Protein AF-A0A1B0GK07-F1 (afdb_monomer_lite)

Sequence (334 aa):
MAKAPAVGIDLGTTYSCVGVFQHGKVEIIANDQGNRTTPSYVAFTETERLIGDAAKNQVAMNPTNTIFDAKRLIGRKFDDPAIQADMKHWPFEVVSIEGKPKIQVYYKDEKKTFFPEEISSMAPAVGIDLGTTYSCVGVFQHGKVEIIANDQGNRTTPSYVAFTETERLIGDAAKNQVAMNPTNTIFDAKRLIGRKFDDPAIQADMKHWPFEVVSIEGKPKIQEQIHELFSRCGDIRRIVMGLDKFKKTPCGFCFVEYYTRADAEMSMRYINGTRLDDRLIRVDWDAGFVEGRQYGRGKSGGQVRDEYRTDYDSGRGGYGKILQQKAVPNTDNL

Structure (mmCIF, N/CA/C/O backbone):
data_AF-A0A1B0GK07-F1
#
_entry.id   AF-A0A1B0GK07-F1
#
loop_
_atom_site.group_PDB
_atom_site.id
_atom_site.type_symbol
_atom_site.label_atom_id
_atom_site.label_alt_id
_atom_site.label_comp_id
_atom_site.label_asym_id
_atom_site.label_entity_id
_atom_site.label_seq_id
_atom_site.pdbx_PDB_ins_code
_atom_site.Cartn_x
_atom_site.Cartn_y
_atom_site.Cartn_z
_atom_site.occupancy
_atom_site.B_iso_or_equiv
_atom_site.auth_seq_id
_atom_site.auth_comp_id
_atom_site.auth_asym_id
_atom_site.auth_atom_id
_atom_site.pdbx_PDB_model_num
ATOM 1 N N . MET A 1 1 ? -0.942 -18.386 -14.015 1.00 34.62 1 MET A N 1
ATOM 2 C CA . MET A 1 1 ? -0.933 -18.899 -12.624 1.00 34.62 1 MET A CA 1
ATOM 3 C C . MET A 1 1 ? -1.568 -17.849 -11.702 1.00 34.62 1 MET A C 1
ATOM 5 O O . MET A 1 1 ? -1.796 -16.730 -12.147 1.00 34.62 1 MET A O 1
ATOM 9 N N . ALA A 1 2 ? -1.962 -18.175 -10.466 1.00 34.78 2 ALA A N 1
ATOM 10 C CA . ALA A 1 2 ? -2.644 -17.210 -9.592 1.00 34.78 2 ALA A CA 1
ATOM 11 C C . ALA A 1 2 ? -1.646 -16.180 -9.015 1.00 34.78 2 ALA A C 1
ATOM 13 O O . ALA A 1 2 ? -0.631 -16.540 -8.429 1.00 34.78 2 ALA A O 1
ATOM 14 N N . LYS A 1 3 ? -1.916 -14.882 -9.231 1.00 44.09 3 LYS A N 1
ATOM 15 C CA . LYS A 1 3 ? -1.150 -13.751 -8.669 1.00 44.09 3 LYS A CA 1
ATOM 16 C C . LYS A 1 3 ? -1.207 -13.790 -7.141 1.00 44.09 3 LYS A C 1
ATOM 18 O O . LYS A 1 3 ? -2.291 -13.997 -6.600 1.00 44.09 3 LYS A O 1
ATOM 23 N N . ALA A 1 4 ? -0.099 -13.485 -6.455 1.00 44.50 4 ALA A N 1
ATOM 24 C CA . ALA A 1 4 ? -0.176 -13.286 -5.012 1.00 44.50 4 ALA A CA 1
ATOM 25 C C . ALA A 1 4 ? -1.111 -12.111 -4.675 1.00 44.50 4 ALA A C 1
ATOM 27 O O . ALA A 1 4 ? -1.103 -11.085 -5.372 1.00 44.50 4 ALA A O 1
ATOM 28 N N . PRO A 1 5 ? -1.891 -12.264 -3.601 1.00 52.31 5 PRO A N 1
ATOM 29 C CA . PRO A 1 5 ? -2.947 -11.342 -3.239 1.00 52.31 5 PRO A CA 1
ATOM 30 C C . PRO A 1 5 ? -2.410 -9.959 -2.843 1.00 52.31 5 PRO A C 1
ATOM 32 O O . PRO A 1 5 ? -1.703 -9.821 -1.847 1.00 52.31 5 PRO A O 1
ATOM 35 N N . ALA A 1 6 ? -2.768 -8.910 -3.592 1.00 49.66 6 ALA A N 1
ATOM 36 C CA . ALA A 1 6 ? -2.611 -7.533 -3.113 1.00 49.66 6 ALA A CA 1
ATOM 37 C C . ALA A 1 6 ? -3.821 -7.176 -2.243 1.00 49.66 6 ALA A C 1
ATOM 39 O O . ALA A 1 6 ? -4.951 -7.271 -2.718 1.00 49.66 6 ALA A O 1
ATOM 40 N N . VAL A 1 7 ? -3.599 -6.783 -0.988 1.00 57.25 7 VAL A N 1
ATOM 41 C CA . VAL A 1 7 ? -4.683 -6.475 -0.046 1.00 57.25 7 VAL A CA 1
ATOM 42 C C . VAL A 1 7 ? -4.939 -4.969 -0.009 1.00 57.25 7 VAL A C 1
ATOM 44 O O . VAL A 1 7 ? -4.023 -4.185 0.227 1.00 57.25 7 VAL A O 1
ATOM 47 N N . GLY A 1 8 ? -6.185 -4.567 -0.243 1.00 51.03 8 GLY A N 1
ATOM 48 C CA . GLY A 1 8 ? -6.682 -3.211 -0.031 1.00 51.03 8 GLY A CA 1
ATOM 49 C C . GLY A 1 8 ? -7.576 -3.179 1.203 1.00 51.03 8 GLY A C 1
ATOM 50 O O . GLY A 1 8 ? -8.417 -4.057 1.375 1.00 51.03 8 GLY A O 1
ATOM 51 N N . ILE A 1 9 ? -7.399 -2.178 2.061 1.00 57.78 9 ILE A N 1
ATOM 52 C CA . ILE A 1 9 ? -8.198 -2.021 3.277 1.00 57.78 9 ILE A CA 1
ATOM 53 C C . ILE A 1 9 ? -8.913 -0.683 3.189 1.00 57.78 9 ILE A C 1
ATOM 55 O O . ILE A 1 9 ? -8.264 0.359 3.090 1.00 57.78 9 ILE A O 1
ATOM 59 N N . ASP A 1 10 ? -10.239 -0.720 3.253 1.00 55.09 10 ASP A N 1
ATOM 60 C CA . ASP A 1 10 ? -11.036 0.466 3.530 1.00 55.09 10 ASP A CA 1
ATOM 61 C C . ASP A 1 10 ? -11.366 0.487 5.016 1.00 55.09 10 ASP A C 1
ATOM 63 O O . ASP A 1 10 ? -12.053 -0.393 5.544 1.00 55.09 10 ASP A O 1
ATOM 67 N N . LEU A 1 11 ? -10.863 1.512 5.690 1.00 56.12 11 LEU A N 1
ATOM 68 C CA . LEU A 1 11 ? -11.209 1.818 7.061 1.00 56.12 11 LEU A CA 1
ATOM 69 C C . LEU A 1 11 ? -12.297 2.901 7.056 1.00 56.12 11 LEU A C 1
ATOM 71 O O . LEU A 1 11 ? -12.064 4.004 7.551 1.00 56.12 11 LEU A O 1
ATOM 75 N N . GLY A 1 12 ? -13.512 2.554 6.636 1.00 49.91 12 GLY A N 1
ATOM 76 C CA . GLY A 1 12 ? -14.671 3.450 6.681 1.00 49.91 12 GLY A CA 1
ATOM 77 C C . GLY A 1 12 ? -15.202 3.720 8.097 1.00 49.91 12 GLY A C 1
ATOM 78 O O . GLY A 1 12 ? -14.867 3.029 9.060 1.00 49.91 12 GLY A O 1
ATOM 79 N N . THR A 1 13 ? -16.014 4.769 8.248 1.00 58.31 13 THR A N 1
ATOM 80 C CA . THR A 1 13 ? -16.573 5.197 9.549 1.00 58.31 13 THR A CA 1
ATOM 81 C C . THR A 1 13 ? -17.571 4.189 10.118 1.00 58.31 13 THR A C 1
ATOM 83 O O . THR A 1 13 ? -17.559 3.926 11.316 1.00 58.31 13 THR A O 1
ATOM 86 N N . THR A 1 14 ? -18.406 3.609 9.254 1.00 56.47 14 THR A N 1
ATOM 87 C CA . THR A 1 14 ? -19.505 2.713 9.649 1.00 56.47 14 THR A CA 1
ATOM 88 C C . THR A 1 14 ? -19.218 1.255 9.311 1.00 56.47 14 THR A C 1
ATOM 90 O O . THR A 1 14 ? -19.643 0.357 10.035 1.00 56.47 14 THR A O 1
ATOM 93 N N . TYR A 1 15 ? -18.491 1.014 8.223 1.00 62.41 15 TYR A N 1
ATOM 94 C CA . TYR A 1 15 ? -18.070 -0.310 7.793 1.00 62.41 15 TYR A CA 1
ATOM 95 C C . TYR A 1 15 ? -16.621 -0.247 7.339 1.00 62.41 15 TYR A C 1
ATOM 97 O O . TYR A 1 15 ? -16.204 0.726 6.711 1.00 62.41 15 TYR A O 1
ATOM 105 N N . SER A 1 16 ? -15.889 -1.315 7.614 1.00 58.56 16 SER A N 1
ATOM 106 C CA . SER A 1 16 ? -14.587 -1.579 7.022 1.00 58.56 16 SER A CA 1
ATOM 107 C C . SER A 1 16 ? -14.724 -2.703 5.998 1.00 58.56 16 SER A C 1
ATOM 109 O O . SER A 1 16 ? -15.562 -3.599 6.153 1.00 58.56 16 SER A O 1
ATOM 111 N N . CYS A 1 17 ? -13.886 -2.699 4.968 1.00 58.44 17 CYS A N 1
ATOM 112 C CA . CYS A 1 17 ? -13.778 -3.830 4.051 1.00 58.44 17 CYS A CA 1
ATOM 113 C C . CYS A 1 17 ? -12.318 -4.179 3.784 1.00 58.44 17 CYS A C 1
ATOM 115 O O . CYS A 1 17 ? -11.422 -3.338 3.882 1.00 58.44 17 CYS A O 1
ATOM 117 N N . VAL A 1 18 ? -12.094 -5.447 3.454 1.00 62.78 18 VAL A N 1
ATOM 118 C CA . VAL A 1 18 ? -10.793 -5.944 3.022 1.00 62.78 18 VAL A CA 1
ATOM 119 C C . VAL A 1 18 ? -10.986 -6.566 1.650 1.00 62.78 18 VAL A C 1
ATOM 121 O O . VAL A 1 18 ? -11.726 -7.535 1.484 1.00 62.78 18 VAL A O 1
ATOM 124 N N . GLY A 1 19 ? -10.356 -5.964 0.652 1.00 56.59 19 GLY A N 1
ATOM 125 C CA . GLY A 1 19 ? -10.292 -6.479 -0.704 1.00 56.59 19 GLY A CA 1
ATOM 126 C C . GLY A 1 19 ? -8.970 -7.183 -0.937 1.00 56.59 19 GLY A C 1
ATOM 127 O O . GLY A 1 19 ? -7.934 -6.765 -0.428 1.00 56.59 19 GLY A O 1
ATOM 128 N N . VAL A 1 20 ? -8.997 -8.229 -1.743 1.00 62.78 20 VAL A N 1
ATOM 129 C CA . VAL A 1 20 ? -7.821 -8.937 -2.209 1.00 62.78 20 VAL A CA 1
ATOM 130 C C . VAL A 1 20 ? -7.835 -9.013 -3.730 1.00 62.78 20 VAL A C 1
ATOM 132 O O . VAL A 1 20 ? -8.830 -9.393 -4.338 1.00 62.78 20 VAL A O 1
ATOM 135 N N . PHE A 1 21 ? -6.748 -8.612 -4.381 1.00 52.50 21 PHE A N 1
ATOM 136 C CA . PHE A 1 21 ? -6.616 -8.741 -5.827 1.00 52.50 21 PHE A CA 1
ATOM 137 C C . PHE A 1 21 ? -6.064 -10.124 -6.169 1.00 52.50 21 PHE A C 1
ATOM 139 O O . PHE A 1 21 ? -4.872 -10.375 -5.994 1.00 52.50 21 PHE A O 1
ATOM 146 N N . GLN A 1 22 ? -6.926 -11.001 -6.677 1.00 54.50 22 GLN A N 1
ATOM 147 C CA . GLN A 1 22 ? -6.584 -12.360 -7.095 1.00 54.50 22 GLN A CA 1
ATOM 148 C C . GLN A 1 22 ? -7.389 -12.752 -8.342 1.00 54.50 22 GLN A C 1
ATOM 150 O O . GLN A 1 22 ? -8.448 -12.196 -8.617 1.00 54.50 22 GLN A O 1
ATOM 155 N N . HIS A 1 23 ? -6.861 -13.662 -9.166 1.00 60.03 23 HIS A N 1
ATOM 156 C CA . HIS A 1 23 ? -7.522 -14.113 -10.407 1.00 60.03 23 HIS A CA 1
ATOM 157 C C . HIS A 1 23 ? -7.914 -12.990 -11.393 1.00 60.03 23 HIS A C 1
ATOM 159 O O . HIS A 1 23 ? -8.918 -13.083 -12.094 1.00 60.03 23 HIS A O 1
ATOM 165 N N . GLY A 1 24 ? -7.133 -11.906 -11.447 1.00 53.44 24 GLY A N 1
ATOM 166 C CA . GLY A 1 24 ? -7.383 -10.791 -12.370 1.00 53.44 24 GLY A CA 1
ATOM 167 C C . GLY A 1 24 ? -8.548 -9.877 -11.979 1.00 53.44 24 GLY A C 1
ATOM 168 O O . GLY A 1 24 ? -8.893 -8.988 -12.753 1.00 53.44 24 GLY A O 1
ATOM 169 N N . LYS A 1 25 ? -9.124 -10.050 -10.785 1.00 53.34 25 LYS A N 1
ATOM 170 C CA . LYS A 1 25 ? -10.193 -9.205 -10.243 1.00 53.34 25 LYS A CA 1
ATOM 171 C C . LYS A 1 25 ? -9.932 -8.866 -8.775 1.00 53.34 25 LYS A C 1
ATOM 173 O O . LYS A 1 25 ? -9.135 -9.508 -8.098 1.00 53.34 25 LYS A O 1
ATOM 178 N N . VAL A 1 26 ? -10.613 -7.839 -8.280 1.00 55.56 26 VAL A N 1
ATOM 179 C CA . VAL A 1 26 ? -10.702 -7.592 -6.837 1.00 55.56 26 VAL A CA 1
ATOM 180 C C . VAL A 1 26 ? -11.794 -8.501 -6.278 1.00 55.56 26 VAL A C 1
ATOM 182 O O . VAL A 1 26 ? -12.934 -8.462 -6.742 1.00 55.56 26 VAL A O 1
ATOM 185 N N . GLU A 1 27 ? -11.454 -9.315 -5.286 1.00 60.66 27 GLU A N 1
ATOM 186 C CA . GLU A 1 27 ? -12.396 -10.091 -4.485 1.00 60.66 27 GLU A CA 1
ATOM 187 C C . GLU A 1 27 ? -12.490 -9.465 -3.093 1.00 60.66 27 GLU A C 1
ATOM 189 O O . GLU A 1 27 ? -11.477 -9.211 -2.452 1.00 60.66 27 GLU A O 1
ATOM 194 N N . ILE A 1 28 ? -13.700 -9.181 -2.617 1.00 63.75 28 ILE A N 1
ATOM 195 C CA . ILE A 1 28 ? -13.889 -8.686 -1.251 1.00 63.75 28 ILE A CA 1
ATOM 196 C C . ILE A 1 28 ? -13.996 -9.885 -0.315 1.00 63.75 28 ILE A C 1
ATOM 198 O O . ILE A 1 28 ? -14.850 -10.751 -0.525 1.00 63.75 28 ILE A O 1
ATOM 202 N N . ILE A 1 29 ? -13.125 -9.929 0.694 1.00 64.19 29 ILE A N 1
ATOM 203 C CA . ILE A 1 29 ? -13.078 -11.010 1.675 1.00 64.19 29 ILE A CA 1
ATOM 204 C C . ILE A 1 29 ? -14.319 -10.901 2.558 1.00 64.19 29 ILE A C 1
ATOM 206 O O . ILE A 1 29 ? -14.578 -9.861 3.164 1.00 64.19 29 ILE A O 1
ATOM 210 N N . ALA A 1 30 ? -15.099 -11.978 2.603 1.00 59.97 30 ALA A N 1
ATOM 211 C CA . ALA A 1 30 ? -16.220 -12.084 3.519 1.00 59.97 30 ALA A CA 1
ATOM 212 C C . ALA A 1 30 ? -15.719 -12.349 4.946 1.00 59.97 30 ALA A C 1
ATOM 214 O O . ALA A 1 30 ? -14.745 -13.077 5.137 1.00 59.97 30 ALA A O 1
ATOM 215 N N . ASN A 1 31 ? -16.382 -11.769 5.942 1.00 62.16 31 ASN A N 1
ATOM 216 C CA . ASN A 1 31 ? -16.151 -12.105 7.341 1.00 62.16 31 ASN A CA 1
ATOM 217 C C . ASN A 1 31 ? -16.749 -13.482 7.696 1.00 62.16 31 ASN A C 1
ATOM 219 O O . ASN A 1 31 ? -17.308 -14.175 6.845 1.00 62.16 31 ASN A O 1
ATOM 223 N N . ASP A 1 32 ? -16.632 -13.879 8.960 1.00 60.44 32 ASP A N 1
ATOM 224 C CA . ASP A 1 32 ? -17.117 -15.161 9.489 1.00 60.44 32 ASP A CA 1
ATOM 225 C C . ASP A 1 32 ? -18.638 -15.373 9.355 1.00 60.44 32 ASP A C 1
ATOM 227 O O . ASP A 1 32 ? -19.102 -16.512 9.359 1.00 60.44 32 ASP A O 1
ATOM 231 N N . GLN A 1 33 ? -19.409 -14.300 9.168 1.00 60.56 33 GLN A N 1
ATOM 232 C CA . GLN A 1 33 ? -20.851 -14.328 8.896 1.00 60.56 33 GLN A CA 1
ATOM 233 C C . GLN A 1 33 ? -21.179 -14.367 7.391 1.00 60.56 33 GLN A C 1
ATOM 235 O O . GLN A 1 33 ? -22.348 -14.409 7.011 1.00 60.56 33 GLN A O 1
ATOM 240 N 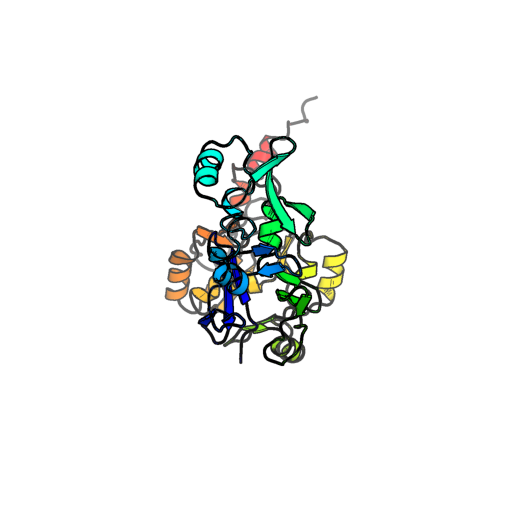N . GLY A 1 34 ? -20.170 -14.335 6.514 1.00 69.81 34 GLY A N 1
ATOM 241 C CA . GLY A 1 34 ? -20.347 -14.281 5.060 1.00 69.81 34 GLY A CA 1
ATOM 242 C C . GLY A 1 34 ? -20.541 -12.866 4.493 1.00 69.81 34 GLY A C 1
ATOM 243 O O . GLY A 1 34 ? -20.753 -12.717 3.286 1.00 69.81 34 GLY A O 1
ATOM 244 N N . ASN A 1 35 ? -20.429 -11.816 5.315 1.00 67.56 35 ASN A N 1
ATOM 245 C CA . ASN A 1 35 ? -20.615 -10.427 4.888 1.00 67.56 35 ASN A CA 1
ATOM 246 C C . ASN A 1 35 ? -19.323 -9.838 4.312 1.00 67.56 35 ASN A C 1
ATOM 248 O O . ASN A 1 35 ? -18.254 -9.949 4.901 1.00 67.56 35 ASN A O 1
ATOM 252 N N . ARG A 1 36 ? -19.416 -9.133 3.179 1.00 68.31 36 ARG A N 1
ATOM 253 C CA . ARG A 1 36 ? -18.267 -8.488 2.498 1.00 68.31 36 ARG A CA 1
ATOM 254 C C . ARG A 1 36 ? -17.839 -7.149 3.111 1.00 68.31 36 ARG A C 1
ATOM 256 O O . ARG A 1 36 ? -16.864 -6.541 2.683 1.00 68.31 36 ARG A O 1
ATOM 263 N N . THR A 1 37 ? -18.577 -6.670 4.097 1.00 62.12 37 THR A N 1
ATOM 264 C CA . THR A 1 37 ? -18.275 -5.453 4.846 1.00 62.12 37 THR A CA 1
ATOM 265 C C . THR A 1 37 ? -18.508 -5.749 6.311 1.00 62.12 37 THR A C 1
ATOM 267 O O . THR A 1 37 ? -19.585 -6.229 6.663 1.00 62.12 37 THR A O 1
ATOM 270 N N . THR A 1 38 ? -17.540 -5.427 7.160 1.00 69.25 38 THR A N 1
ATOM 271 C CA . THR A 1 38 ? -17.661 -5.628 8.604 1.00 69.25 38 THR A CA 1
ATOM 272 C C . THR A 1 38 ? -18.003 -4.296 9.261 1.00 69.25 38 THR A C 1
ATOM 274 O O . THR A 1 38 ? -17.273 -3.326 9.046 1.00 69.25 38 THR A O 1
ATOM 277 N N . PRO A 1 39 ? -19.081 -4.205 10.059 1.00 75.25 39 PRO A N 1
ATOM 278 C CA . PRO A 1 39 ? -19.401 -2.987 10.792 1.00 75.25 39 PRO A CA 1
ATOM 279 C C . PRO A 1 39 ? -18.227 -2.522 11.658 1.00 75.25 39 PRO A C 1
ATOM 281 O O . PRO A 1 39 ? -17.585 -3.319 12.338 1.00 75.25 39 PRO A O 1
ATOM 284 N N . SER A 1 40 ? -17.963 -1.221 11.690 1.00 79.94 40 SER A N 1
ATOM 285 C CA . SER A 1 40 ? -16.961 -0.615 12.574 1.00 79.94 40 SER A CA 1
ATOM 286 C C . SER A 1 40 ? -17.537 -0.418 13.983 1.00 79.94 40 SER A C 1
ATOM 288 O O . SER A 1 40 ? -17.633 0.703 14.477 1.00 79.94 40 SER A O 1
ATOM 290 N N . TYR A 1 41 ? -17.980 -1.523 14.589 1.00 89.50 41 TYR A N 1
ATOM 291 C CA . TYR A 1 41 ? -18.628 -1.574 15.900 1.00 89.50 41 TYR A CA 1
ATOM 292 C C . TYR A 1 41 ? -17.763 -2.365 16.881 1.00 89.50 41 TYR A C 1
ATOM 294 O O . TYR A 1 41 ? -17.232 -3.423 16.531 1.00 89.50 41 TYR A O 1
ATOM 302 N N . VAL A 1 42 ? -17.661 -1.874 18.114 1.00 90.75 42 VAL A N 1
ATOM 303 C CA . VAL A 1 42 ? -16.998 -2.554 19.234 1.00 90.75 42 VAL A CA 1
ATOM 304 C C . VAL A 1 42 ? -17.923 -2.477 20.439 1.00 90.75 42 VAL A C 1
ATOM 306 O O . VAL A 1 42 ? -18.253 -1.381 20.879 1.00 90.75 42 VAL A O 1
ATOM 309 N N . ALA A 1 43 ? -18.344 -3.618 20.978 1.00 94.06 43 ALA A N 1
ATOM 310 C CA . ALA A 1 43 ? -19.166 -3.670 22.180 1.00 94.06 43 ALA A CA 1
ATOM 311 C C . ALA A 1 43 ? -18.397 -4.278 23.348 1.00 94.06 43 ALA A C 1
ATOM 313 O O . ALA A 1 43 ? -17.660 -5.253 23.186 1.00 94.06 43 ALA A O 1
ATOM 314 N N . PHE A 1 44 ? -18.594 -3.710 24.531 1.00 94.50 44 PHE A N 1
ATOM 315 C CA . PHE A 1 44 ? -18.041 -4.214 25.779 1.00 94.50 44 PHE A CA 1
ATOM 316 C C . PHE A 1 44 ? -19.161 -4.831 26.613 1.00 94.50 44 PHE A C 1
ATOM 318 O O . PHE A 1 44 ? -20.225 -4.235 26.778 1.00 94.50 44 PHE A O 1
ATOM 325 N N . THR A 1 45 ? -18.921 -6.039 27.112 1.00 91.62 45 THR A N 1
ATOM 326 C CA . THR A 1 45 ? -19.853 -6.779 27.971 1.00 91.62 45 THR A CA 1
ATOM 327 C C . THR A 1 45 ? -19.186 -7.101 29.312 1.00 91.62 45 THR A C 1
ATOM 329 O O . THR A 1 45 ? -18.019 -6.770 29.543 1.00 91.62 45 THR A O 1
ATOM 332 N N . GLU A 1 46 ? -19.905 -7.755 30.216 1.00 90.75 46 GLU A N 1
ATOM 333 C CA . GLU A 1 46 ? -19.350 -8.215 31.495 1.00 90.75 46 GLU A CA 1
ATOM 334 C C . GLU A 1 46 ? -18.254 -9.278 31.313 1.00 90.75 46 GLU A C 1
ATOM 336 O O . GLU A 1 46 ? -17.335 -9.376 32.124 1.00 90.75 46 GLU A O 1
ATOM 341 N N . THR A 1 47 ? -18.303 -10.058 30.231 1.00 83.88 47 THR A N 1
ATOM 342 C CA . THR A 1 47 ? -17.409 -11.205 30.019 1.00 83.88 47 THR A CA 1
ATOM 343 C C . THR A 1 47 ? -16.370 -10.943 28.935 1.00 83.88 47 THR A C 1
ATOM 345 O O . THR A 1 47 ? -15.190 -11.276 29.102 1.00 83.88 47 THR A O 1
ATOM 348 N N . GLU A 1 48 ? -16.783 -10.319 27.835 1.00 86.44 48 GLU A N 1
ATOM 349 C CA . GLU A 1 48 ? -15.998 -10.242 26.608 1.00 86.44 48 GLU A CA 1
ATOM 350 C C . GLU A 1 48 ? -16.184 -8.936 25.825 1.00 86.44 48 GLU A C 1
ATOM 352 O O . GLU A 1 48 ? -17.007 -8.072 26.146 1.00 86.44 48 GLU A O 1
ATOM 357 N N . ARG A 1 49 ? -15.378 -8.794 24.773 1.00 88.62 49 ARG A N 1
ATOM 358 C CA . ARG A 1 49 ? -15.452 -7.692 23.818 1.00 88.62 49 ARG A CA 1
ATOM 359 C C . ARG A 1 49 ? -15.897 -8.242 22.472 1.00 88.62 49 ARG A C 1
ATOM 361 O O . ARG A 1 49 ? -15.202 -9.073 21.894 1.00 88.62 49 ARG A O 1
ATOM 368 N N . LEU A 1 50 ? -17.012 -7.737 21.968 1.00 86.62 50 LEU A N 1
ATOM 369 C CA . LEU A 1 50 ? -17.557 -8.104 20.667 1.00 86.62 50 LEU A CA 1
ATOM 370 C C . LEU A 1 50 ? -17.119 -7.076 19.625 1.00 86.62 50 LEU A C 1
ATOM 372 O O . LEU A 1 50 ? -17.008 -5.886 19.924 1.00 86.62 50 LEU A O 1
ATOM 376 N N . ILE A 1 51 ? -16.880 -7.521 18.395 1.00 84.38 51 ILE A N 1
ATOM 377 C CA . ILE A 1 51 ? -16.421 -6.672 17.290 1.00 84.38 51 ILE A CA 1
ATOM 378 C C . ILE A 1 51 ? -17.243 -7.010 16.042 1.00 84.38 51 ILE A C 1
ATOM 380 O O . ILE A 1 51 ? -17.629 -8.161 15.842 1.00 84.38 51 ILE A O 1
ATOM 384 N N . GLY A 1 52 ? -17.508 -6.020 15.191 1.00 82.94 52 GLY A N 1
ATOM 385 C CA . GLY A 1 52 ? -18.151 -6.255 13.900 1.00 82.94 52 GLY A CA 1
ATOM 386 C C . GLY A 1 52 ? -19.642 -6.552 14.018 1.00 82.94 52 GLY A C 1
ATOM 387 O O . GLY A 1 52 ? -20.365 -5.876 14.754 1.00 82.94 52 GLY A O 1
ATOM 388 N N . ASP A 1 53 ? -20.110 -7.561 13.284 1.00 80.88 53 ASP A N 1
ATOM 389 C CA . ASP A 1 53 ? -21.527 -7.942 13.259 1.00 80.88 53 ASP A CA 1
ATOM 390 C C . ASP A 1 53 ? -22.038 -8.356 14.643 1.00 80.88 53 ASP A C 1
ATOM 392 O O . ASP A 1 53 ? -23.124 -7.941 15.039 1.00 80.88 53 ASP A O 1
ATOM 396 N N . ALA A 1 54 ? -21.229 -9.073 15.432 1.00 80.06 54 ALA A N 1
ATOM 397 C CA . ALA A 1 54 ? -21.595 -9.457 16.795 1.00 80.06 54 ALA A CA 1
ATOM 398 C C . ALA A 1 54 ? -21.882 -8.233 17.682 1.00 80.06 54 ALA A C 1
ATOM 400 O O . ALA A 1 54 ? -22.888 -8.206 18.385 1.00 80.06 54 ALA A O 1
ATOM 401 N N . ALA A 1 55 ? -21.047 -7.190 17.599 1.00 87.75 55 ALA A N 1
ATOM 402 C CA . ALA A 1 55 ? -21.261 -5.939 18.326 1.00 87.75 55 ALA A CA 1
ATOM 403 C C . ALA A 1 55 ? -22.496 -5.183 17.816 1.00 87.75 55 ALA A C 1
ATOM 405 O O . ALA A 1 55 ? -23.303 -4.702 18.612 1.00 87.75 55 ALA A O 1
ATOM 406 N N . LYS A 1 56 ? -22.679 -5.100 16.494 1.00 88.62 56 LYS A N 1
ATOM 407 C CA . LYS A 1 56 ? -23.825 -4.408 15.889 1.00 88.62 56 LYS A CA 1
ATOM 408 C C . LYS A 1 56 ? -25.157 -5.078 16.240 1.00 88.62 56 LYS A C 1
ATOM 410 O O . LYS A 1 56 ? -26.114 -4.382 16.565 1.00 88.62 56 LYS A O 1
ATOM 415 N N . ASN A 1 57 ? -25.218 -6.406 16.216 1.00 91.25 57 ASN A N 1
ATOM 416 C CA . ASN A 1 57 ? -26.452 -7.163 16.439 1.00 91.25 57 ASN A CA 1
ATOM 417 C C . ASN A 1 57 ? -27.023 -6.978 17.852 1.00 91.25 57 ASN A C 1
ATOM 419 O O . ASN A 1 57 ? -28.237 -7.023 18.029 1.00 91.25 57 ASN A O 1
ATOM 423 N N . GLN A 1 58 ? -26.170 -6.721 18.846 1.00 91.94 58 GLN A N 1
ATOM 424 C CA . GLN A 1 58 ? -26.594 -6.530 20.236 1.00 91.94 58 GLN A CA 1
ATOM 425 C C . GLN A 1 58 ? -26.746 -5.059 20.660 1.00 91.94 58 GLN A C 1
ATOM 427 O O . GLN A 1 58 ? -27.073 -4.794 21.816 1.00 91.94 58 GLN A O 1
ATOM 432 N N . VAL A 1 59 ? -26.573 -4.090 19.747 1.00 93.81 59 VAL A N 1
ATOM 433 C CA . VAL A 1 59 ? -26.621 -2.648 20.078 1.00 93.81 59 VAL A CA 1
ATOM 434 C C . VAL A 1 59 ? -27.925 -2.237 20.768 1.00 93.81 59 VAL A C 1
ATOM 436 O O . VAL A 1 59 ? -27.908 -1.393 21.655 1.00 93.81 59 VAL A O 1
ATOM 439 N N . ALA A 1 60 ? -29.051 -2.861 20.409 1.00 92.50 60 ALA A N 1
ATOM 440 C CA . ALA A 1 60 ? -30.350 -2.572 21.014 1.00 92.50 60 ALA A CA 1
ATOM 441 C C . ALA A 1 60 ? -30.443 -3.019 22.485 1.00 92.50 60 ALA A C 1
ATOM 443 O O . ALA A 1 60 ? -31.226 -2.452 23.241 1.00 92.50 60 ALA A O 1
ATOM 444 N N . MET A 1 61 ? -29.655 -4.021 22.888 1.00 94.94 61 MET A N 1
ATOM 445 C CA . MET A 1 61 ? -29.643 -4.564 24.251 1.00 94.94 61 MET A CA 1
ATOM 446 C C . MET A 1 61 ? -28.578 -3.904 25.135 1.00 94.94 61 MET A C 1
ATOM 448 O O . MET A 1 61 ? -28.754 -3.835 26.346 1.00 94.94 61 MET A O 1
ATOM 452 N N . ASN A 1 62 ? -27.491 -3.400 24.545 1.00 95.94 62 ASN A N 1
ATOM 453 C CA . ASN A 1 62 ? -26.365 -2.804 25.270 1.00 95.94 62 ASN A CA 1
ATOM 454 C C . ASN A 1 62 ? -25.870 -1.502 24.602 1.00 95.94 62 ASN A C 1
ATOM 456 O O . ASN A 1 62 ? -24.708 -1.398 24.194 1.00 95.94 62 ASN A O 1
ATOM 460 N N . PRO A 1 63 ? -26.736 -0.492 24.429 1.00 95.94 63 PRO A N 1
ATOM 461 C CA . PRO A 1 63 ? -26.423 0.668 23.597 1.00 95.94 63 PRO A CA 1
ATOM 462 C C . PRO A 1 63 ? -25.299 1.537 24.177 1.00 95.94 63 PRO A C 1
ATOM 464 O O . PRO A 1 63 ? -24.476 2.053 23.428 1.00 95.94 63 PRO A O 1
ATOM 467 N N . THR A 1 64 ? -25.211 1.661 25.503 1.00 96.50 64 THR A N 1
ATOM 468 C CA . THR A 1 64 ? -24.242 2.537 26.187 1.00 96.50 64 THR A CA 1
ATOM 469 C C . THR A 1 64 ? -22.806 2.012 26.153 1.00 96.50 64 THR A C 1
ATOM 471 O O . THR A 1 64 ? -21.873 2.803 26.270 1.00 96.50 64 THR A O 1
ATOM 474 N N . ASN A 1 65 ? -22.610 0.704 25.955 1.00 96.56 65 ASN A N 1
ATOM 475 C CA . ASN A 1 65 ? -21.286 0.080 25.843 1.00 96.56 65 ASN A CA 1
ATOM 476 C C . ASN A 1 65 ? -20.986 -0.431 24.427 1.00 96.56 65 ASN A C 1
ATOM 478 O O . ASN A 1 65 ? -20.019 -1.169 24.232 1.00 96.56 65 ASN A O 1
ATOM 482 N N . THR A 1 66 ? -21.803 -0.050 23.442 1.00 95.81 66 THR A N 1
ATOM 483 C CA . THR A 1 66 ? -21.611 -0.410 22.034 1.00 95.81 66 THR A CA 1
ATOM 484 C C . THR A 1 66 ? -21.189 0.804 21.240 1.00 95.81 66 THR A C 1
ATOM 486 O O . THR A 1 66 ? -21.978 1.703 20.962 1.00 95.81 66 THR A O 1
ATOM 489 N N . ILE A 1 67 ? -19.921 0.813 20.863 1.00 95.69 67 ILE A N 1
ATOM 490 C CA . ILE A 1 67 ? -19.260 1.954 20.262 1.00 95.69 67 ILE A CA 1
ATOM 491 C C . ILE A 1 67 ? -19.255 1.807 18.749 1.00 95.69 67 ILE A C 1
ATOM 493 O O . ILE A 1 67 ? -18.871 0.769 18.210 1.00 95.69 67 ILE A O 1
ATOM 497 N N . PHE A 1 68 ? -19.644 2.878 18.075 1.00 92.12 68 PHE A N 1
ATOM 498 C CA . PHE A 1 68 ? -19.584 3.047 16.629 1.00 92.12 68 PHE A CA 1
ATOM 499 C C . PHE A 1 68 ? -19.147 4.478 16.322 1.00 92.12 68 PHE A C 1
ATOM 501 O O . PHE A 1 68 ? -19.064 5.311 17.222 1.00 92.12 68 PHE A O 1
ATOM 508 N N . ASP A 1 69 ? -18.813 4.766 15.064 1.00 89.44 69 ASP A N 1
ATOM 509 C CA . ASP A 1 69 ? -18.412 6.107 14.622 1.00 89.44 69 ASP A CA 1
ATOM 510 C C . ASP A 1 69 ? -17.187 6.702 15.356 1.00 89.44 69 ASP A C 1
ATOM 512 O O . ASP A 1 69 ? -16.901 7.891 15.226 1.00 89.44 69 ASP A O 1
ATOM 516 N N . ALA A 1 70 ? -16.381 5.877 16.042 1.00 88.19 70 ALA A N 1
ATOM 517 C CA . ALA A 1 70 ? -15.191 6.321 16.780 1.00 88.19 70 ALA A CA 1
ATOM 518 C C . ALA A 1 70 ? -14.218 7.147 15.915 1.00 88.19 70 ALA A C 1
ATOM 520 O O . ALA A 1 70 ? -13.576 8.073 16.402 1.00 88.19 70 ALA A O 1
ATOM 521 N N . LYS A 1 71 ? -14.159 6.887 14.602 1.00 82.94 71 LYS A N 1
ATOM 522 C CA . LYS A 1 71 ? -13.331 7.649 13.651 1.00 82.94 71 LYS A CA 1
ATOM 523 C C . LYS A 1 71 ? -13.705 9.122 13.532 1.00 82.94 71 LYS A C 1
ATOM 525 O O . LYS A 1 71 ? -12.850 9.917 13.158 1.00 82.94 71 LYS A O 1
ATOM 530 N N . ARG A 1 72 ? -14.939 9.508 13.875 1.00 87.62 72 ARG A N 1
ATOM 531 C CA . ARG A 1 72 ? -15.344 10.921 13.913 1.00 87.62 72 ARG A CA 1
ATOM 532 C C . ARG A 1 72 ? -14.561 11.706 14.965 1.00 87.62 72 ARG A C 1
ATOM 534 O O . ARG A 1 72 ? -14.312 12.887 14.752 1.00 87.62 72 ARG A O 1
ATOM 541 N N . LEU A 1 73 ? -14.135 11.038 16.041 1.00 88.31 73 LEU A N 1
ATOM 542 C CA . LEU A 1 73 ? -13.405 11.617 17.173 1.00 88.31 73 LEU A CA 1
ATOM 543 C C . LEU A 1 73 ? -11.881 11.679 16.966 1.00 88.31 73 LEU A C 1
ATOM 545 O O . LEU A 1 73 ? -11.216 12.454 17.651 1.00 88.31 73 LEU A O 1
ATOM 549 N N . ILE A 1 74 ? -11.319 10.884 16.047 1.00 86.50 74 ILE A N 1
ATOM 550 C CA . ILE A 1 74 ? -9.862 10.788 15.851 1.00 86.50 74 ILE A CA 1
ATOM 551 C C . ILE A 1 74 ? -9.279 12.146 15.456 1.00 86.50 74 ILE A C 1
ATOM 553 O O . ILE A 1 74 ? -9.769 12.813 14.543 1.00 86.50 74 ILE A O 1
ATOM 557 N N . GLY A 1 75 ? -8.202 12.540 16.140 1.00 87.94 75 GLY A N 1
ATOM 558 C CA . GLY A 1 75 ? -7.482 13.786 15.863 1.00 87.94 75 GLY A CA 1
ATOM 559 C C . GLY A 1 75 ? -8.243 15.073 16.206 1.00 87.94 75 GLY A C 1
ATOM 560 O O . GLY A 1 75 ? -7.734 16.160 15.925 1.00 87.94 75 GLY A O 1
ATOM 561 N N . ARG A 1 76 ? -9.433 14.983 16.817 1.00 92.12 76 ARG A N 1
ATOM 562 C CA . ARG A 1 76 ? -10.225 16.144 17.245 1.00 92.12 76 ARG A CA 1
ATOM 563 C C . ARG A 1 76 ? -10.056 16.430 18.733 1.00 92.12 76 ARG A C 1
ATOM 565 O O . ARG A 1 76 ? -9.676 15.567 19.523 1.00 92.12 76 ARG A O 1
ATOM 572 N N . LYS A 1 77 ? -10.346 17.673 19.115 1.00 93.62 77 LYS A N 1
ATOM 573 C CA . LYS A 1 77 ? -10.440 18.082 20.520 1.00 93.62 77 LYS A CA 1
ATOM 574 C C . LYS A 1 77 ? -11.843 17.811 21.048 1.00 93.62 77 LYS A C 1
ATOM 576 O O . LYS A 1 77 ? -12.799 17.767 20.276 1.00 93.62 77 LYS A O 1
ATOM 581 N N . PHE A 1 78 ? -11.963 17.643 22.362 1.00 95.19 78 PHE A N 1
ATOM 582 C CA . PHE A 1 78 ? -13.253 17.366 22.993 1.00 95.19 78 PHE A CA 1
ATOM 583 C C . PHE A 1 78 ? -14.265 18.498 22.760 1.00 95.19 78 PHE A C 1
ATOM 585 O O . PHE A 1 78 ? -15.446 18.240 22.566 1.00 95.19 78 PHE A O 1
ATOM 592 N N . ASP A 1 79 ? -13.800 19.745 22.745 1.00 95.06 79 ASP A N 1
ATOM 593 C CA . ASP A 1 79 ? -14.603 20.957 22.574 1.00 95.06 79 ASP A CA 1
ATOM 594 C C . ASP A 1 79 ? -14.924 21.308 21.108 1.00 95.06 79 ASP A C 1
ATOM 596 O O . ASP A 1 79 ? -15.555 22.333 20.853 1.00 95.06 79 ASP A O 1
ATOM 600 N N . ASP A 1 80 ? -14.531 20.470 20.141 1.00 96.00 80 ASP A N 1
ATOM 601 C CA . ASP A 1 80 ? -14.868 20.673 18.729 1.00 96.00 80 ASP A CA 1
ATOM 602 C C . ASP A 1 80 ? -16.405 20.719 18.551 1.00 96.00 80 ASP A C 1
ATOM 604 O O . ASP A 1 80 ? -17.090 19.760 18.925 1.00 96.00 80 ASP A O 1
ATOM 608 N N . PRO A 1 81 ? -16.978 21.792 17.963 1.00 95.75 81 PRO A N 1
ATOM 609 C CA . PRO A 1 81 ? -18.423 21.924 17.779 1.00 95.75 81 PRO A CA 1
ATOM 610 C C . PRO A 1 81 ? -19.072 20.756 17.029 1.00 95.75 81 PRO A C 1
ATOM 612 O O . PRO A 1 81 ? -20.216 20.408 17.323 1.00 95.75 81 PRO A O 1
ATOM 615 N N . ALA A 1 82 ? -18.356 20.136 16.083 1.00 91.56 82 ALA A N 1
ATOM 616 C CA . ALA A 1 82 ? -18.853 18.964 15.368 1.00 91.56 82 ALA A CA 1
ATOM 617 C C . ALA A 1 82 ? -18.971 17.752 16.304 1.00 91.56 82 ALA A C 1
ATOM 619 O O . ALA A 1 82 ? -19.974 17.045 16.267 1.00 91.56 82 ALA A O 1
ATOM 620 N N . ILE A 1 83 ? -17.999 17.563 17.203 1.00 92.94 83 ILE A N 1
ATOM 621 C CA . ILE A 1 83 ? -18.038 16.497 18.211 1.00 92.94 83 ILE A CA 1
ATOM 622 C C . ILE A 1 83 ? -19.136 16.747 19.237 1.00 92.94 83 ILE A C 1
ATOM 624 O O . ILE A 1 83 ? -19.889 15.835 19.558 1.00 92.94 83 ILE A O 1
ATOM 628 N N . GLN A 1 84 ? -19.287 17.986 19.700 1.00 96.56 84 GLN A N 1
ATOM 629 C CA . GLN A 1 84 ? -20.362 18.354 20.625 1.00 96.56 84 GLN A CA 1
ATOM 630 C C . GLN A 1 84 ? -21.760 18.150 20.016 1.00 96.56 84 GLN A C 1
ATOM 632 O O . GLN A 1 84 ? -22.716 17.874 20.743 1.00 96.56 84 GLN A O 1
ATOM 637 N N . ALA A 1 85 ? -21.901 18.284 18.694 1.00 94.56 85 ALA A N 1
ATOM 638 C CA . ALA A 1 85 ? -23.131 17.945 17.986 1.00 94.56 85 ALA A CA 1
ATOM 639 C C . ALA A 1 85 ? -23.326 16.422 17.885 1.00 94.56 85 ALA A C 1
ATOM 641 O O . ALA A 1 85 ? -24.386 15.931 18.270 1.00 94.56 85 ALA A O 1
ATOM 642 N N . ASP A 1 86 ? -22.304 15.682 17.446 1.00 92.38 86 ASP A N 1
ATOM 643 C CA . ASP A 1 86 ? -22.364 14.223 17.284 1.00 92.38 86 ASP A CA 1
ATOM 644 C C . ASP A 1 86 ? -22.619 13.495 18.621 1.00 92.38 86 ASP A C 1
ATOM 646 O O . ASP A 1 86 ? -23.432 12.571 18.679 1.00 92.38 86 ASP A O 1
ATOM 650 N N . MET A 1 87 ? -22.027 13.967 19.727 1.00 94.38 87 MET A N 1
ATOM 651 C CA . MET A 1 87 ? -22.224 13.418 21.080 1.00 94.38 87 MET A CA 1
ATOM 652 C C . MET A 1 87 ? -23.685 13.415 21.544 1.00 94.38 87 MET A C 1
ATOM 654 O O . MET A 1 87 ? -24.047 12.606 22.392 1.00 94.38 87 MET A O 1
ATOM 658 N N . LYS A 1 88 ? -24.546 14.278 20.989 1.00 94.75 88 LYS A N 1
ATOM 659 C CA . LYS A 1 88 ? -25.987 14.298 21.311 1.00 94.75 88 LYS A CA 1
ATOM 660 C C . LYS A 1 88 ? -26.749 13.125 20.697 1.00 94.75 88 LYS A C 1
ATOM 662 O O . LYS A 1 88 ? -27.888 12.872 21.081 1.00 94.75 88 LYS A O 1
ATOM 667 N N . HIS A 1 89 ? -26.150 12.456 19.718 1.00 94.00 89 HIS A N 1
ATOM 668 C CA . HIS A 1 89 ? -26.759 11.366 18.965 1.00 94.00 89 HIS A CA 1
ATOM 669 C C . HIS A 1 89 ? -26.183 9.996 19.329 1.00 94.00 89 HIS A C 1
ATOM 671 O O . HIS A 1 89 ? -26.746 8.976 18.929 1.00 94.00 89 HIS A O 1
ATOM 677 N N . TRP A 1 90 ? -25.085 9.950 20.087 1.00 95.75 90 TRP A N 1
ATOM 678 C CA . TRP A 1 90 ? -24.502 8.695 20.538 1.00 95.75 90 TRP A CA 1
ATOM 679 C C . TRP A 1 90 ? -25.116 8.224 21.859 1.00 95.75 90 TRP A C 1
ATOM 681 O O . TRP A 1 90 ? -25.318 9.024 22.770 1.00 95.75 90 TRP A O 1
ATOM 691 N N . PRO A 1 91 ? -25.390 6.915 21.994 1.00 96.19 91 PRO A N 1
ATOM 692 C CA . PRO A 1 91 ? -25.882 6.344 23.243 1.00 96.19 91 PRO A CA 1
ATOM 693 C C . PRO A 1 91 ? -24.776 6.125 24.287 1.00 96.19 91 PRO A C 1
ATOM 695 O O . PRO A 1 91 ? -25.082 5.865 25.447 1.00 96.19 91 PRO A O 1
ATOM 698 N N . PHE A 1 92 ? -23.507 6.179 23.882 1.00 96.56 92 PHE A N 1
ATOM 699 C CA . PHE A 1 92 ? -22.344 5.976 24.742 1.00 96.56 92 PHE A CA 1
ATOM 700 C C . PHE A 1 92 ? -21.732 7.306 25.185 1.00 96.56 92 PHE A C 1
ATOM 702 O O . PHE A 1 92 ? -21.869 8.337 24.526 1.00 96.56 92 PHE A O 1
ATOM 709 N N . GLU A 1 93 ? -21.022 7.276 26.309 1.00 96.44 93 GLU A N 1
ATOM 710 C CA . GLU A 1 93 ? -20.462 8.475 26.922 1.00 96.44 93 GLU A CA 1
ATOM 711 C C . GLU A 1 93 ? -19.071 8.791 26.358 1.00 96.44 93 GLU A C 1
ATOM 713 O O . GLU A 1 93 ? -18.208 7.918 26.234 1.00 96.44 93 GLU A O 1
ATOM 718 N N . VAL A 1 94 ? -18.834 10.066 26.051 1.00 97.25 94 VAL A N 1
ATOM 719 C CA . VAL A 1 94 ? -17.510 10.593 25.709 1.00 97.25 94 VAL A CA 1
ATOM 720 C C . VAL A 1 94 ? -17.128 11.620 26.768 1.00 97.25 94 VAL A C 1
ATOM 722 O O . VAL A 1 94 ? -17.880 12.554 27.039 1.00 97.25 94 VAL A O 1
ATOM 725 N N . VAL A 1 95 ? -15.953 11.449 27.366 1.00 96.88 95 VAL A N 1
ATOM 726 C CA . VAL A 1 95 ? -15.408 12.293 28.432 1.00 96.88 95 VAL A CA 1
ATOM 727 C C . VAL A 1 95 ? -14.170 13.045 27.950 1.00 96.88 95 VAL A C 1
ATOM 729 O O . VAL A 1 95 ? -13.464 12.597 27.046 1.00 96.88 95 VAL A O 1
ATOM 732 N N . SER A 1 96 ? -13.891 14.194 28.565 1.00 97.00 96 SER A N 1
ATOM 733 C CA . SER A 1 96 ? -12.675 14.966 28.304 1.00 97.00 96 SER A CA 1
ATOM 734 C C . SER A 1 96 ? -11.578 14.563 29.279 1.00 97.00 96 SER A C 1
ATOM 736 O O . SER A 1 96 ? -11.742 14.715 30.490 1.00 97.00 96 SER A O 1
ATOM 738 N N . ILE A 1 97 ? -10.447 14.088 28.762 1.00 92.00 97 ILE A N 1
ATOM 739 C CA . ILE A 1 97 ? -9.224 13.896 29.547 1.00 92.00 97 ILE A CA 1
ATOM 740 C C . ILE A 1 97 ? -8.132 14.734 28.894 1.00 92.00 97 ILE A C 1
ATOM 742 O O . ILE A 1 97 ? -7.777 14.501 27.740 1.00 92.00 97 ILE A O 1
ATOM 746 N N . GLU A 1 98 ? -7.637 15.743 29.615 1.00 92.88 98 GLU A N 1
ATOM 747 C CA . GLU A 1 98 ? -6.627 16.691 29.111 1.00 92.88 98 GLU A CA 1
ATOM 748 C C . GLU A 1 98 ? -7.046 17.378 27.792 1.00 92.88 98 GLU A C 1
ATOM 750 O O . GLU A 1 98 ? -6.237 17.612 26.895 1.00 92.88 98 GLU A O 1
ATOM 755 N N . GLY A 1 99 ? -8.344 17.670 27.640 1.00 90.62 99 GLY A N 1
ATOM 756 C CA . GLY A 1 99 ? -8.906 18.301 26.438 1.00 90.62 99 GLY A CA 1
ATOM 757 C C . GLY A 1 99 ? -9.080 17.362 25.238 1.00 90.62 99 GLY A C 1
ATOM 758 O O . GLY A 1 99 ? -9.572 17.791 24.190 1.00 90.62 99 GLY A O 1
ATOM 759 N N . LYS A 1 100 ? -8.711 16.083 25.373 1.00 93.50 100 LYS A N 1
ATOM 760 C CA . LYS A 1 100 ? -8.907 15.053 24.348 1.00 93.50 100 LYS A CA 1
ATOM 761 C C . LYS A 1 100 ? -10.160 14.227 24.651 1.00 93.50 100 LYS A C 1
ATOM 763 O O . LYS A 1 100 ? -10.390 13.890 25.816 1.00 93.50 100 LYS A O 1
ATOM 768 N N . PRO A 1 101 ? -10.955 13.867 23.631 1.00 96.38 101 PRO A N 1
ATOM 769 C CA . PRO A 1 101 ? -12.103 13.002 23.829 1.00 96.38 101 PRO A CA 1
ATOM 770 C C . PRO A 1 101 ? -11.654 11.564 24.104 1.00 96.38 101 PRO A C 1
ATOM 772 O O . PRO A 1 101 ? -10.810 11.021 23.392 1.00 96.38 101 PRO A O 1
ATOM 775 N N . LYS A 1 102 ? -12.252 10.934 25.115 1.00 97.31 102 LYS A N 1
ATOM 776 C CA . LYS A 1 102 ? -12.174 9.492 25.363 1.00 97.31 102 LYS A CA 1
ATOM 777 C C . LYS A 1 102 ? -13.562 8.900 25.498 1.00 97.31 102 LYS A C 1
ATOM 779 O O . LYS A 1 102 ? -14.441 9.510 26.087 1.00 97.31 102 LYS A O 1
ATOM 784 N N . ILE A 1 103 ? -13.737 7.690 24.997 1.00 97.50 103 ILE A N 1
ATOM 785 C CA . ILE A 1 103 ? -14.988 6.943 25.078 1.00 97.50 103 ILE A CA 1
ATOM 786 C C . ILE A 1 103 ? -14.993 6.173 26.397 1.00 97.50 103 ILE A C 1
ATOM 788 O O . ILE A 1 103 ? -14.033 5.458 26.695 1.00 97.50 103 ILE A O 1
ATOM 792 N N . GLN A 1 104 ? -16.044 6.347 27.193 1.00 97.25 104 GLN A N 1
ATOM 793 C CA . GLN A 1 104 ? -16.213 5.713 28.495 1.00 97.25 104 GLN A CA 1
ATOM 794 C C . GLN A 1 104 ? -17.226 4.573 28.399 1.00 97.25 104 GLN A C 1
ATOM 796 O O . GLN A 1 104 ? -18.335 4.758 27.907 1.00 97.25 104 GLN A O 1
ATOM 801 N N . VAL A 1 105 ? -16.841 3.399 28.894 1.00 96.50 105 VAL A N 1
ATOM 802 C CA . VAL A 1 105 ? -17.659 2.177 28.880 1.00 96.50 105 VAL A CA 1
ATOM 803 C C . VAL A 1 105 ? -17.522 1.430 30.198 1.00 96.50 105 VAL A C 1
ATOM 805 O O . VAL A 1 105 ? -16.540 1.606 30.922 1.00 96.50 105 VAL A O 1
ATOM 808 N N . TYR A 1 106 ? -18.475 0.555 30.485 1.00 94.81 106 TYR A N 1
ATOM 809 C CA . TYR A 1 106 ? -18.341 -0.487 31.493 1.00 94.81 106 TYR A CA 1
ATOM 810 C C . TYR A 1 106 ? -17.881 -1.780 30.822 1.00 94.81 106 TYR A C 1
ATOM 812 O O . TYR A 1 106 ? -18.488 -2.257 29.864 1.00 94.81 106 TYR A O 1
ATOM 820 N N . TYR A 1 107 ? -16.777 -2.336 31.309 1.00 92.12 107 TYR A N 1
ATOM 821 C CA . TYR A 1 107 ? -16.230 -3.598 30.827 1.00 92.12 107 TYR A CA 1
ATOM 822 C C . TYR A 1 107 ? -15.775 -4.429 32.017 1.00 92.12 107 TYR A C 1
ATOM 824 O O . TYR A 1 107 ? -14.889 -3.990 32.754 1.00 92.12 107 TYR A O 1
ATOM 832 N N . LYS A 1 108 ? -16.350 -5.628 32.179 1.00 89.69 108 LYS A N 1
ATOM 833 C CA . LYS A 1 108 ? -16.147 -6.474 33.370 1.00 89.69 108 LYS A CA 1
ATOM 834 C C . LYS A 1 108 ? -16.445 -5.728 34.678 1.00 89.69 108 LYS A C 1
ATOM 836 O O . LYS A 1 108 ? -15.602 -5.686 35.566 1.00 89.69 108 LYS A O 1
ATOM 841 N N . ASP A 1 109 ? -17.590 -5.047 34.721 1.00 86.69 109 ASP A N 1
ATOM 842 C CA . ASP A 1 109 ? -18.062 -4.214 35.842 1.00 86.69 109 ASP A CA 1
ATOM 843 C C . ASP A 1 109 ? -17.155 -3.041 36.249 1.00 86.69 109 ASP A C 1
ATOM 845 O O . ASP A 1 109 ? -17.438 -2.316 37.203 1.00 86.69 109 ASP A O 1
ATOM 849 N N . GLU A 1 110 ? -16.098 -2.774 35.484 1.00 93.50 110 GLU A N 1
ATOM 850 C CA . GLU A 1 110 ? -15.211 -1.640 35.695 1.00 93.50 110 GLU A CA 1
ATOM 851 C C . GLU A 1 110 ? -15.469 -0.554 34.657 1.00 93.50 110 GLU A C 1
ATOM 853 O O . GLU A 1 110 ? -15.551 -0.812 33.452 1.00 93.50 110 GLU A O 1
ATOM 858 N N . LYS A 1 111 ? -15.513 0.698 35.116 1.00 95.50 111 LYS A N 1
ATOM 859 C CA . LYS A 1 111 ? -15.521 1.857 34.226 1.00 95.50 111 LYS A CA 1
ATOM 860 C C . LYS A 1 111 ? -14.140 2.005 33.580 1.00 95.50 111 LYS A C 1
ATOM 862 O O . LYS A 1 111 ? -13.141 2.200 34.273 1.00 95.50 111 LYS A O 1
ATOM 867 N N . LYS A 1 112 ? -14.083 1.936 32.251 1.00 95.44 112 LYS A N 1
ATOM 868 C CA . LYS A 1 112 ? -12.860 2.107 31.452 1.00 95.44 112 LYS A CA 1
ATOM 869 C C . LYS A 1 112 ? -13.021 3.261 30.479 1.00 95.44 112 LYS A C 1
ATOM 871 O O . LYS A 1 112 ? -14.127 3.578 30.052 1.00 95.44 112 LYS A O 1
ATOM 876 N N . THR A 1 113 ? -11.900 3.881 30.128 1.00 96.12 113 THR A N 1
ATOM 877 C CA . THR A 1 113 ? -11.851 4.935 29.114 1.00 96.12 113 THR A CA 1
ATOM 878 C C . THR A 1 113 ? -10.846 4.566 28.037 1.00 96.12 113 THR A C 1
ATOM 880 O O . THR A 1 113 ? -9.751 4.099 28.348 1.00 96.12 113 THR A O 1
ATOM 883 N N . PHE A 1 114 ? -11.219 4.788 26.781 1.00 95.00 114 PHE A N 1
ATOM 884 C CA . PHE A 1 114 ? -10.392 4.491 25.615 1.00 95.00 114 PHE A CA 1
ATOM 885 C C . PHE A 1 114 ? -10.297 5.718 24.719 1.00 95.00 114 PHE A C 1
ATOM 887 O O . PHE A 1 114 ? -11.280 6.434 24.515 1.00 95.00 114 PHE A O 1
ATOM 894 N N . PHE A 1 115 ? -9.122 5.961 24.158 1.00 93.69 115 PHE A N 1
ATOM 895 C CA . PHE A 1 115 ? -8.977 6.897 23.058 1.00 93.69 115 PHE A CA 1
ATOM 896 C C . PHE A 1 115 ? -9.694 6.370 21.795 1.00 93.69 115 PHE A C 1
ATOM 898 O O . PHE A 1 115 ? -9.789 5.153 21.590 1.00 93.69 115 PHE A O 1
ATOM 905 N N . PRO A 1 116 ? -10.192 7.256 20.915 1.00 89.12 116 PRO A N 1
ATOM 906 C CA . PRO A 1 116 ? -10.828 6.864 19.655 1.00 89.12 116 PRO A CA 1
ATOM 907 C C . PRO A 1 116 ? -9.957 5.964 18.768 1.00 89.12 116 PRO A C 1
ATOM 909 O O . PRO A 1 116 ? -10.466 5.064 18.090 1.00 89.12 116 PRO A O 1
ATOM 912 N N . GLU A 1 117 ? -8.642 6.183 18.786 1.00 83.31 117 GLU A N 1
ATOM 913 C CA . GLU A 1 117 ? -7.653 5.388 18.060 1.00 83.31 117 GLU A CA 1
ATOM 914 C C . GLU A 1 117 ? -7.550 3.967 18.631 1.00 83.31 117 GLU A C 1
ATOM 916 O O . GLU A 1 117 ? -7.443 3.009 17.866 1.00 83.31 117 GLU A O 1
ATOM 921 N N . GLU A 1 118 ? -7.662 3.810 19.956 1.00 83.94 118 GLU A N 1
ATOM 922 C CA . GLU A 1 118 ? -7.695 2.496 20.603 1.00 83.94 118 GLU A CA 1
ATOM 923 C C . GLU A 1 118 ? -8.943 1.724 20.172 1.00 83.94 118 GLU A C 1
ATOM 925 O O . GLU A 1 118 ? -8.817 0.593 19.713 1.00 83.94 118 GLU A O 1
ATOM 930 N N . ILE A 1 119 ? -10.134 2.333 20.215 1.00 87.00 119 ILE A N 1
ATOM 931 C CA . ILE A 1 119 ? -11.368 1.682 19.734 1.00 87.00 119 ILE A CA 1
ATOM 932 C C . ILE A 1 119 ? -11.255 1.310 18.254 1.00 87.00 119 ILE A C 1
ATOM 934 O O . ILE A 1 119 ? -11.612 0.201 17.858 1.00 87.00 119 ILE A O 1
ATOM 938 N N . SER A 1 120 ? -10.713 2.209 17.433 1.00 76.81 120 SER A N 1
ATOM 939 C CA . SER A 1 120 ? -10.538 1.949 16.001 1.00 76.81 120 SER A CA 1
ATOM 940 C C . SER A 1 120 ? -9.551 0.813 15.730 1.00 76.81 120 SER A C 1
ATOM 942 O O . SER A 1 120 ? -9.740 0.078 14.765 1.00 76.81 120 SER A O 1
ATOM 944 N N . SER A 1 121 ? -8.550 0.622 16.595 1.00 70.31 121 SER A N 1
ATOM 945 C CA . SER A 1 121 ? -7.628 -0.519 16.531 1.00 70.31 121 SER A CA 1
ATOM 946 C C . SER A 1 121 ? -8.262 -1.852 16.952 1.00 70.31 121 SER A C 1
ATOM 948 O O . SER A 1 121 ? -7.737 -2.908 16.610 1.00 70.31 121 SER A O 1
ATOM 950 N N . MET A 1 122 ? -9.381 -1.819 17.690 1.00 76.81 122 MET A N 1
ATOM 951 C CA . MET A 1 122 ? -10.105 -3.024 18.113 1.00 76.81 122 MET A CA 1
ATOM 952 C C . MET A 1 122 ? -11.022 -3.572 17.017 1.00 76.81 122 MET A C 1
ATOM 954 O O . MET A 1 122 ? -11.389 -4.740 17.076 1.00 76.81 122 MET A O 1
ATOM 958 N N . ALA A 1 123 ? -11.392 -2.758 16.025 1.00 63.09 123 ALA A N 1
ATOM 959 C CA . ALA A 1 123 ? -11.997 -3.252 14.791 1.00 63.09 123 ALA A CA 1
ATOM 960 C C . ALA A 1 123 ? -10.993 -4.157 14.037 1.00 63.09 123 ALA A C 1
ATOM 962 O O . ALA A 1 123 ? -9.796 -4.058 14.304 1.00 63.09 123 ALA A O 1
ATOM 963 N N . PRO A 1 124 ? -11.430 -5.034 13.106 1.00 57.91 124 PRO A N 1
ATOM 964 C CA . PRO A 1 124 ? -10.539 -5.983 12.438 1.00 57.91 124 PRO A CA 1
ATOM 965 C C . PRO A 1 124 ? -9.308 -5.275 11.866 1.00 57.91 124 PRO A C 1
ATOM 967 O O . PRO A 1 124 ? -9.417 -4.467 10.941 1.00 57.91 124 PRO A O 1
ATOM 970 N N . ALA A 1 125 ? -8.147 -5.557 12.452 1.00 51.62 125 ALA A N 1
ATOM 971 C CA . ALA A 1 125 ? -6.888 -4.930 12.092 1.00 51.62 125 ALA A CA 1
ATOM 972 C C . ALA A 1 125 ? -6.073 -5.923 11.271 1.00 51.62 125 ALA A C 1
ATOM 974 O O . ALA A 1 125 ? -5.831 -7.046 11.706 1.00 51.62 125 ALA A O 1
ATOM 975 N N . VAL A 1 126 ? -5.654 -5.521 10.077 1.00 59.56 126 VAL A N 1
ATOM 976 C CA . VAL A 1 126 ? -4.755 -6.321 9.244 1.00 59.56 126 VAL A CA 1
ATOM 977 C C . VAL A 1 126 ? -3.344 -5.766 9.418 1.00 59.56 126 VAL A C 1
ATOM 979 O O . VAL A 1 126 ? -3.092 -4.600 9.121 1.00 59.56 126 VAL A O 1
ATOM 982 N N . GLY A 1 127 ? -2.428 -6.588 9.918 1.00 49.88 127 GLY A N 1
ATOM 983 C CA . GLY A 1 127 ? -0.996 -6.316 9.940 1.00 49.88 127 GLY A CA 1
ATOM 984 C C . GLY A 1 127 ? -0.323 -6.937 8.722 1.00 49.88 127 GLY A C 1
ATOM 985 O O . GLY A 1 127 ? -0.609 -8.077 8.367 1.00 49.88 127 GLY A O 1
ATOM 986 N N . ILE A 1 128 ? 0.590 -6.210 8.086 1.00 52.59 128 ILE A N 1
ATOM 987 C CA . ILE A 1 128 ? 1.421 -6.746 7.006 1.00 52.59 128 ILE A CA 1
ATOM 988 C C . ILE A 1 128 ? 2.862 -6.725 7.502 1.00 52.59 128 ILE A C 1
ATOM 990 O O . ILE A 1 128 ? 3.418 -5.648 7.719 1.00 52.59 128 ILE A O 1
ATOM 994 N N . ASP A 1 129 ? 3.462 -7.902 7.676 1.00 52.22 129 ASP A N 1
ATOM 995 C CA . ASP A 1 129 ? 4.905 -7.992 7.859 1.00 52.22 129 ASP A CA 1
ATOM 996 C C . ASP A 1 129 ? 5.559 -8.063 6.488 1.00 52.22 129 ASP A C 1
ATOM 998 O O . ASP A 1 129 ? 5.378 -9.005 5.709 1.00 52.22 129 ASP A O 1
ATOM 1002 N N . LEU A 1 130 ? 6.336 -7.029 6.205 1.00 55.00 130 LEU A N 1
ATOM 1003 C CA . LEU A 1 130 ? 7.140 -6.946 5.019 1.00 55.00 130 LEU A CA 1
ATOM 1004 C C . LEU A 1 130 ? 8.590 -7.346 5.346 1.00 55.00 130 LEU A C 1
ATOM 1006 O O . LEU A 1 130 ? 9.501 -6.546 5.166 1.00 55.00 130 LEU A O 1
ATOM 1010 N N . GLY A 1 131 ? 8.831 -8.620 5.653 1.00 52.94 131 GLY A N 1
ATOM 1011 C CA . GLY A 1 131 ? 10.187 -9.161 5.788 1.00 52.94 131 GLY A CA 1
ATOM 1012 C C . GLY A 1 131 ? 10.954 -9.252 4.458 1.00 52.94 131 GLY A C 1
ATOM 1013 O O . GLY A 1 131 ? 10.374 -9.387 3.373 1.00 52.94 131 GLY A O 1
ATOM 1014 N N . THR A 1 132 ? 12.285 -9.160 4.519 1.00 62.06 132 THR A N 1
ATOM 1015 C CA . THR A 1 132 ? 13.158 -9.155 3.327 1.00 62.06 132 THR A CA 1
ATOM 1016 C C . THR A 1 132 ? 13.030 -10.436 2.507 1.00 62.06 132 THR A C 1
ATOM 1018 O O . THR A 1 132 ? 12.933 -10.364 1.289 1.00 62.06 132 THR A O 1
ATOM 1021 N N . THR A 1 133 ? 12.943 -11.589 3.174 1.00 59.59 133 THR A N 1
ATOM 1022 C CA . THR A 1 133 ? 12.900 -12.910 2.524 1.00 59.59 133 THR A CA 1
ATOM 1023 C C . THR A 1 133 ? 11.489 -13.485 2.444 1.00 59.59 133 THR A C 1
ATOM 1025 O O . THR A 1 133 ? 11.136 -14.101 1.442 1.00 59.59 133 THR A O 1
ATOM 1028 N N . TYR A 1 134 ? 10.673 -13.265 3.472 1.00 69.19 134 TYR A N 1
ATOM 1029 C CA . TYR A 1 134 ? 9.279 -13.694 3.523 1.00 69.19 134 TYR A CA 1
ATOM 1030 C C . TYR A 1 134 ? 8.416 -12.543 4.023 1.00 69.19 134 TYR A C 1
ATOM 1032 O O . TYR A 1 134 ? 8.857 -11.751 4.851 1.00 69.19 134 TYR A O 1
ATOM 1040 N N . SER A 1 135 ? 7.198 -12.458 3.510 1.00 67.38 135 SER A N 1
ATOM 1041 C CA . SER A 1 135 ? 6.163 -11.538 3.964 1.00 67.38 135 SER A CA 1
ATOM 1042 C C . SER A 1 135 ? 4.971 -12.335 4.487 1.00 67.38 135 SER A C 1
ATOM 1044 O O . SER A 1 135 ? 4.728 -13.460 4.036 1.00 67.38 135 SER A O 1
ATOM 1046 N N . CYS A 1 136 ? 4.207 -11.769 5.412 1.00 66.75 136 CYS A N 1
ATOM 1047 C CA . CYS A 1 136 ? 2.950 -12.361 5.855 1.00 66.75 136 CYS A CA 1
ATOM 1048 C C . CYS A 1 136 ? 1.893 -11.289 6.101 1.00 66.75 136 CYS A C 1
ATOM 1050 O O . CYS A 1 136 ? 2.195 -10.104 6.256 1.00 66.75 136 CYS A O 1
ATOM 1052 N N . VAL A 1 137 ? 0.639 -11.725 6.114 1.00 66.00 137 VAL A N 1
ATOM 1053 C CA . VAL A 1 137 ? -0.501 -10.883 6.459 1.00 66.00 137 VAL A CA 1
ATOM 1054 C C . VAL A 1 137 ? -1.149 -11.498 7.687 1.00 66.00 137 VAL A C 1
ATOM 1056 O O . VAL A 1 137 ? -1.620 -12.631 7.640 1.00 66.00 137 VAL A O 1
ATOM 1059 N N . GLY A 1 138 ? -1.122 -10.774 8.797 1.00 61.50 138 GLY A N 1
ATOM 1060 C CA . GLY A 1 138 ? -1.848 -11.112 10.010 1.00 61.50 138 GLY A CA 1
ATOM 1061 C C . GLY A 1 138 ? -3.167 -10.361 10.055 1.00 61.50 138 GLY A C 1
ATOM 1062 O O . GLY A 1 138 ? -3.232 -9.198 9.675 1.00 61.50 138 GLY A O 1
ATOM 1063 N N . VAL A 1 139 ? -4.216 -10.994 10.549 1.00 66.19 139 VAL A N 1
ATOM 1064 C CA . VAL A 1 139 ? -5.491 -10.349 10.833 1.00 66.19 139 VAL A CA 1
ATOM 1065 C C . VAL A 1 139 ? -5.815 -10.566 12.296 1.00 66.19 139 VAL A C 1
ATOM 1067 O O . VAL A 1 139 ? -5.787 -11.688 12.792 1.00 66.19 139 VAL A O 1
ATOM 1070 N N . PHE A 1 140 ? -6.093 -9.483 13.006 1.00 55.53 140 PHE A N 1
ATOM 1071 C CA . PHE A 1 140 ? -6.578 -9.536 14.370 1.00 55.53 140 PHE A CA 1
ATOM 1072 C C . PHE A 1 140 ? -8.093 -9.731 14.350 1.00 55.53 140 PHE A C 1
ATOM 1074 O O . PHE A 1 140 ? -8.846 -8.807 14.030 1.00 55.53 140 PHE A O 1
ATOM 1081 N N . GLN A 1 141 ? -8.524 -10.952 14.654 1.00 52.62 141 GLN A N 1
ATOM 1082 C CA . GLN A 1 141 ? -9.922 -11.377 14.715 1.00 52.62 141 GLN A CA 1
ATOM 1083 C C . GLN A 1 141 ? -10.109 -12.315 15.917 1.00 52.62 141 GLN A C 1
ATOM 1085 O O . GLN A 1 141 ? -9.182 -13.002 16.339 1.00 52.62 141 GLN A O 1
ATOM 1090 N N . HIS A 1 142 ? -11.295 -12.291 16.533 1.00 55.06 142 HIS A N 1
ATOM 1091 C CA . HIS A 1 142 ? -11.636 -13.124 17.705 1.00 55.06 142 HIS A CA 1
ATOM 1092 C C . HIS A 1 142 ? -10.646 -13.009 18.883 1.00 55.06 142 HIS A C 1
ATOM 1094 O O . HIS A 1 142 ? -10.370 -13.981 19.581 1.00 55.06 142 HIS A O 1
ATOM 1100 N N . GLY A 1 143 ? -10.068 -11.821 19.093 1.00 48.31 143 GLY A N 1
ATOM 1101 C CA . GLY A 1 143 ? -9.123 -11.573 20.188 1.00 48.31 143 GLY A CA 1
ATOM 1102 C C . GLY A 1 143 ? -7.733 -12.196 20.004 1.00 48.31 143 GLY A C 1
ATOM 1103 O O . GLY A 1 143 ? -6.934 -12.166 20.941 1.00 48.31 143 GLY A O 1
ATOM 1104 N N . LYS A 1 144 ? -7.418 -12.733 18.819 1.00 50.69 144 LYS A N 1
ATOM 1105 C CA . LYS A 1 144 ? -6.109 -13.307 18.475 1.00 50.69 144 LYS A CA 1
ATOM 1106 C C . LYS A 1 144 ? -5.628 -12.817 17.109 1.00 50.69 144 LYS A C 1
ATOM 1108 O O . LYS A 1 144 ? -6.403 -12.362 16.276 1.00 50.69 144 LYS A O 1
ATOM 1113 N N . VAL A 1 145 ? -4.321 -12.910 16.881 1.00 54.97 145 VAL A N 1
ATOM 1114 C CA . VAL A 1 145 ? -3.734 -12.699 15.552 1.00 54.97 145 VAL A CA 1
ATOM 1115 C C . VAL A 1 145 ? -3.786 -14.019 14.790 1.00 54.97 145 VAL A C 1
ATOM 1117 O O . VAL A 1 145 ? -3.213 -15.015 15.234 1.00 54.97 145 VAL A O 1
ATOM 1120 N N . GLU A 1 146 ? -4.439 -14.022 13.635 1.00 67.12 146 GLU A N 1
ATOM 1121 C CA . GLU A 1 146 ? -4.423 -15.129 12.683 1.00 67.12 146 GLU A CA 1
ATOM 1122 C C . GLU A 1 146 ? -3.605 -14.745 11.451 1.00 67.12 146 GLU A C 1
ATOM 1124 O O . GLU A 1 146 ? -3.815 -13.689 10.866 1.00 67.12 146 GLU A O 1
ATOM 1129 N N . ILE A 1 147 ? -2.661 -15.590 11.038 1.00 67.81 147 ILE A N 1
ATOM 1130 C CA . ILE A 1 147 ? -1.890 -15.351 9.814 1.00 67.81 147 ILE A CA 1
ATOM 1131 C C . ILE A 1 147 ? -2.636 -15.955 8.626 1.00 67.81 147 ILE A C 1
ATOM 1133 O O . ILE A 1 147 ? -2.896 -17.162 8.616 1.00 67.81 147 ILE A O 1
ATOM 1137 N N . ILE A 1 148 ? -2.953 -15.124 7.631 1.00 72.12 148 ILE A N 1
ATOM 1138 C CA . ILE A 1 148 ? -3.617 -15.546 6.397 1.00 72.12 148 ILE A CA 1
ATOM 1139 C C . ILE A 1 148 ? -2.682 -16.491 5.639 1.00 72.12 148 ILE A C 1
ATOM 1141 O O . ILE A 1 148 ? -1.527 -16.157 5.364 1.00 72.12 148 ILE A O 1
ATOM 1145 N N . ALA A 1 149 ? -3.190 -17.673 5.298 1.00 71.75 149 ALA A N 1
ATOM 1146 C CA . ALA A 1 149 ? -2.501 -18.584 4.400 1.00 71.75 149 ALA A CA 1
ATOM 1147 C C . ALA A 1 149 ? -2.569 -18.061 2.957 1.00 71.75 149 ALA A C 1
ATOM 1149 O O . ALA A 1 149 ? -3.611 -17.576 2.515 1.00 71.75 149 ALA A O 1
ATOM 1150 N N . ASN A 1 150 ? -1.468 -18.162 2.218 1.00 67.56 150 ASN A N 1
ATOM 1151 C CA . ASN A 1 150 ? -1.458 -17.888 0.789 1.00 67.56 150 ASN A CA 1
ATOM 1152 C C . ASN A 1 150 ? -2.220 -18.974 0.007 1.00 67.56 150 ASN A C 1
ATOM 1154 O O . ASN A 1 150 ? -2.732 -19.939 0.575 1.00 67.56 150 ASN A O 1
ATOM 1158 N N . ASP A 1 151 ? -2.288 -18.820 -1.311 1.00 67.62 151 ASP A N 1
ATOM 1159 C CA . ASP A 1 151 ? -2.954 -19.745 -2.235 1.00 67.62 151 ASP A CA 1
ATOM 1160 C C . ASP A 1 151 ? -2.396 -21.182 -2.197 1.00 67.62 151 ASP A C 1
ATOM 1162 O O . ASP A 1 151 ? -3.083 -22.116 -2.601 1.00 67.62 151 ASP A O 1
ATOM 1166 N N . GLN A 1 152 ? -1.182 -21.369 -1.669 1.00 69.44 152 GLN A N 1
ATOM 1167 C CA . GLN A 1 152 ? -0.538 -22.670 -1.452 1.00 69.44 152 GLN A CA 1
ATOM 1168 C C . GLN A 1 152 ? -0.760 -23.231 -0.035 1.00 69.44 152 GLN A C 1
ATOM 1170 O O . GLN A 1 152 ? -0.227 -24.286 0.306 1.00 69.44 152 GLN A O 1
ATOM 1175 N N . GLY A 1 153 ? -1.516 -22.534 0.819 1.00 76.56 153 GLY A N 1
ATOM 1176 C CA . GLY A 1 153 ? -1.745 -22.916 2.215 1.00 76.56 153 GLY A CA 1
ATOM 1177 C C . GLY A 1 153 ? -0.633 -22.494 3.187 1.00 76.56 153 GLY A C 1
ATOM 1178 O O . GLY A 1 153 ? -0.729 -22.776 4.384 1.00 76.56 153 GLY A O 1
ATOM 1179 N N . ASN A 1 154 ? 0.404 -21.789 2.721 1.00 76.25 154 ASN A N 1
ATOM 1180 C CA . ASN A 1 154 ? 1.526 -21.351 3.554 1.00 76.25 154 ASN A CA 1
ATOM 1181 C C . ASN A 1 154 ? 1.204 -20.041 4.282 1.00 76.25 154 ASN A C 1
ATOM 1183 O O . ASN A 1 154 ? 0.698 -19.093 3.691 1.00 76.25 154 ASN A O 1
ATOM 1187 N N . ARG A 1 155 ? 1.567 -19.935 5.565 1.00 77.00 155 ARG A N 1
ATOM 1188 C CA . ARG A 1 155 ? 1.365 -18.713 6.378 1.00 77.00 155 ARG A CA 1
ATOM 1189 C C . ARG A 1 155 ? 2.406 -17.617 6.129 1.00 77.00 155 ARG A C 1
ATOM 1191 O O . ARG A 1 155 ? 2.292 -16.514 6.647 1.00 77.00 155 ARG A O 1
ATOM 1198 N N . THR A 1 156 ? 3.434 -17.902 5.346 1.00 73.75 156 THR A N 1
ATOM 1199 C CA . THR A 1 156 ? 4.420 -16.921 4.900 1.00 73.75 156 THR A CA 1
ATOM 1200 C C . THR A 1 156 ? 4.599 -17.072 3.399 1.00 73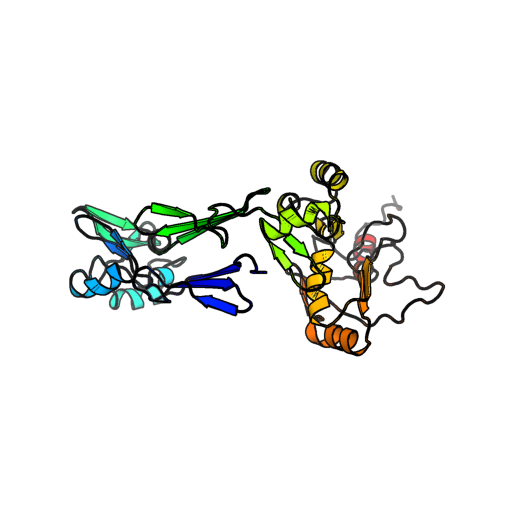.75 156 THR A C 1
ATOM 1202 O O . THR A 1 156 ? 4.559 -18.176 2.862 1.00 73.75 156 THR A O 1
ATOM 1205 N N . THR A 1 157 ? 4.768 -15.951 2.707 1.00 73.88 157 THR A N 1
ATOM 1206 C CA . THR A 1 157 ? 4.963 -15.909 1.255 1.00 73.88 157 THR A CA 1
ATOM 1207 C C . THR A 1 157 ? 6.361 -15.382 0.965 1.00 73.88 157 THR A C 1
ATOM 1209 O O . THR A 1 157 ? 6.715 -14.334 1.509 1.00 73.88 157 THR A O 1
ATOM 1212 N N . PRO A 1 158 ? 7.179 -16.055 0.137 1.00 77.06 158 PRO A N 1
ATOM 1213 C CA . PRO A 1 158 ? 8.473 -15.516 -0.261 1.00 77.06 158 PRO A CA 1
ATOM 1214 C C . PRO A 1 158 ? 8.345 -14.103 -0.848 1.00 77.06 158 PRO A C 1
ATOM 1216 O O . PRO A 1 158 ? 7.472 -13.831 -1.668 1.00 77.06 158 PRO A O 1
ATOM 1219 N N . SER A 1 159 ? 9.243 -13.200 -0.469 1.00 74.81 159 SER A N 1
ATOM 1220 C CA . SER A 1 159 ? 9.311 -11.827 -0.989 1.00 74.81 159 SER A CA 1
ATOM 1221 C C . SER A 1 159 ? 9.987 -11.786 -2.369 1.00 74.81 159 SER A C 1
ATOM 1223 O O . SER A 1 159 ? 10.989 -11.100 -2.561 1.00 74.81 159 SER A O 1
ATOM 1225 N N . TYR A 1 160 ? 9.455 -12.570 -3.309 1.00 84.88 160 TYR A N 1
ATOM 1226 C CA . TYR A 1 160 ? 9.957 -12.737 -4.672 1.00 84.88 160 TYR A CA 1
ATOM 1227 C C . TYR A 1 160 ? 8.895 -12.274 -5.665 1.00 84.88 160 TYR A C 1
ATOM 1229 O O . TYR A 1 160 ? 7.712 -12.582 -5.497 1.00 84.88 160 TYR A O 1
ATOM 1237 N N . VAL A 1 161 ? 9.316 -11.570 -6.711 1.00 82.12 161 VAL A N 1
ATOM 1238 C CA . VAL A 1 161 ? 8.469 -11.155 -7.833 1.00 82.12 161 VAL A CA 1
ATOM 1239 C C . VAL A 1 161 ? 9.205 -11.482 -9.122 1.00 82.12 161 VAL A C 1
ATOM 1241 O O . VAL A 1 161 ? 10.290 -10.960 -9.342 1.00 82.12 161 VAL A O 1
ATOM 1244 N N . ALA A 1 162 ? 8.630 -12.331 -9.968 1.00 79.75 162 ALA A N 1
ATOM 1245 C CA . ALA A 1 162 ? 9.202 -12.656 -11.269 1.00 79.75 162 ALA A CA 1
ATOM 1246 C C . ALA A 1 162 ? 8.314 -12.112 -12.383 1.00 79.75 162 ALA A C 1
ATOM 1248 O O . ALA A 1 162 ? 7.095 -12.304 -12.371 1.00 79.75 162 ALA A O 1
ATOM 1249 N N . PHE A 1 163 ? 8.930 -11.448 -13.351 1.00 78.94 163 PHE A N 1
ATOM 1250 C CA . PHE A 1 163 ? 8.256 -10.947 -14.539 1.00 78.94 163 PHE A CA 1
ATOM 1251 C C . PHE A 1 163 ? 8.514 -11.916 -15.690 1.00 78.94 163 PHE A C 1
ATOM 1253 O O . PHE A 1 163 ? 9.658 -12.163 -16.072 1.00 78.94 163 PHE A O 1
ATOM 1260 N N . THR A 1 164 ? 7.440 -12.504 -16.204 1.00 76.56 164 THR A N 1
ATOM 1261 C CA . THR A 1 164 ? 7.448 -13.299 -17.437 1.00 76.56 164 THR A CA 1
ATOM 1262 C C . THR A 1 164 ? 6.844 -12.468 -18.568 1.00 76.56 164 THR A C 1
ATOM 1264 O O . THR A 1 164 ? 6.294 -11.395 -18.317 1.00 76.56 164 THR A O 1
ATOM 1267 N N . GLU A 1 165 ? 6.899 -12.967 -19.801 1.00 73.94 165 GLU A N 1
ATOM 1268 C CA . GLU A 1 165 ? 6.290 -12.293 -20.957 1.00 73.94 165 GLU A CA 1
ATOM 1269 C C . GLU A 1 165 ? 4.776 -12.087 -20.791 1.00 73.94 165 GLU A C 1
ATOM 1271 O O . GLU A 1 165 ? 4.225 -11.094 -21.254 1.00 73.94 165 GLU A O 1
ATOM 1276 N N . THR A 1 166 ? 4.094 -13.007 -20.103 1.00 70.06 166 THR A N 1
ATOM 1277 C CA . THR A 1 166 ? 2.626 -13.022 -20.021 1.00 70.06 166 THR A CA 1
ATOM 1278 C C . THR A 1 166 ? 2.084 -12.610 -18.661 1.00 70.06 166 THR A C 1
ATOM 1280 O O . THR A 1 166 ? 0.949 -12.144 -18.551 1.00 70.06 166 THR A O 1
ATOM 1283 N N . GLU A 1 167 ? 2.847 -12.830 -17.591 1.00 74.81 167 GLU A N 1
ATOM 1284 C CA . GLU A 1 167 ? 2.358 -12.607 -16.236 1.00 74.81 167 GLU A CA 1
ATOM 1285 C C . GLU A 1 167 ? 3.441 -12.238 -15.220 1.00 74.81 167 GLU A C 1
ATOM 1287 O O . GLU A 1 167 ? 4.626 -12.544 -15.359 1.00 74.81 167 GLU A O 1
ATOM 1292 N N . ARG A 1 168 ? 2.991 -11.595 -14.139 1.00 76.69 168 ARG A N 1
ATOM 1293 C CA . ARG A 1 168 ? 3.783 -11.352 -12.936 1.00 76.69 168 ARG A CA 1
ATOM 1294 C C . ARG A 1 168 ? 3.522 -12.471 -11.937 1.00 76.69 168 ARG A C 1
ATOM 1296 O O . ARG A 1 168 ? 2.414 -12.566 -11.401 1.00 76.69 168 ARG A O 1
ATOM 1303 N N . LEU A 1 169 ? 4.547 -13.262 -11.660 1.00 79.44 169 LEU A N 1
ATOM 1304 C CA . LEU A 1 169 ? 4.547 -14.283 -10.621 1.00 79.44 169 LEU A CA 1
ATOM 1305 C C . LEU A 1 169 ? 5.018 -13.662 -9.306 1.00 79.44 169 LEU A C 1
ATOM 1307 O O . LEU A 1 169 ? 5.835 -12.740 -9.300 1.00 79.44 169 LEU A O 1
ATOM 1311 N N . ILE A 1 170 ? 4.503 -14.150 -8.182 1.00 78.62 170 ILE A N 1
ATOM 1312 C CA . ILE A 1 170 ? 4.856 -13.655 -6.847 1.00 78.62 170 ILE A CA 1
ATOM 1313 C C . ILE A 1 170 ? 4.982 -14.857 -5.905 1.00 78.62 170 ILE A C 1
ATOM 1315 O O . ILE A 1 170 ? 4.326 -15.877 -6.116 1.00 78.62 170 ILE A O 1
ATOM 1319 N N . GLY A 1 171 ? 5.815 -14.754 -4.871 1.00 82.81 171 GLY A N 1
ATOM 1320 C CA . GLY A 1 171 ? 5.920 -15.795 -3.853 1.00 82.81 171 GLY A CA 1
ATOM 1321 C C . GLY A 1 171 ? 6.673 -17.019 -4.347 1.00 82.81 171 GLY A C 1
ATOM 1322 O O . GLY A 1 171 ? 7.703 -16.900 -5.012 1.00 82.81 171 GLY A O 1
ATOM 1323 N N . ASP A 1 172 ? 6.158 -18.202 -4.025 1.00 83.25 172 ASP A N 1
ATOM 1324 C CA . ASP A 1 172 ? 6.780 -19.476 -4.392 1.00 83.25 172 ASP A CA 1
ATOM 1325 C C . ASP A 1 172 ? 6.904 -19.639 -5.916 1.00 83.25 172 ASP A C 1
ATOM 1327 O O . ASP A 1 172 ? 7.953 -20.047 -6.414 1.00 83.25 172 ASP A O 1
ATOM 1331 N N . ALA A 1 173 ? 5.888 -19.212 -6.675 1.00 83.44 173 ALA A N 1
ATOM 1332 C CA . ALA A 1 173 ? 5.924 -19.246 -8.137 1.00 83.44 173 ALA A CA 1
ATOM 1333 C C . ALA A 1 173 ? 7.062 -18.386 -8.712 1.00 83.44 173 ALA A C 1
ATOM 1335 O O . ALA A 1 173 ? 7.741 -18.815 -9.641 1.00 83.44 173 ALA A O 1
ATOM 1336 N N . ALA A 1 174 ? 7.307 -17.202 -8.137 1.00 83.69 174 ALA A N 1
ATOM 1337 C CA . ALA A 1 174 ? 8.427 -16.345 -8.526 1.00 83.69 174 ALA A CA 1
ATOM 1338 C C . ALA A 1 174 ? 9.775 -16.913 -8.075 1.00 83.69 174 ALA A C 1
ATOM 1340 O O . ALA A 1 174 ? 10.736 -16.903 -8.835 1.00 83.69 174 ALA A O 1
ATOM 1341 N N . LYS A 1 175 ? 9.853 -17.457 -6.859 1.00 85.44 175 LYS A N 1
ATOM 1342 C CA . LYS A 1 175 ? 11.071 -18.086 -6.333 1.00 85.44 175 LYS A CA 1
ATOM 1343 C C . LYS A 1 175 ? 11.542 -19.246 -7.216 1.00 85.44 175 LYS A C 1
ATOM 1345 O O . LYS A 1 175 ? 12.740 -19.396 -7.446 1.00 85.44 175 LYS A O 1
ATOM 1350 N N . ASN A 1 176 ? 10.609 -20.013 -7.776 1.00 88.19 176 ASN A N 1
ATOM 1351 C CA . ASN A 1 176 ? 10.917 -21.103 -8.703 1.00 88.19 176 ASN A CA 1
ATOM 1352 C C . ASN A 1 176 ? 11.472 -20.619 -10.055 1.00 88.19 176 ASN A C 1
ATOM 1354 O O . ASN A 1 176 ? 12.089 -21.403 -10.772 1.00 88.19 176 ASN A O 1
ATOM 1358 N N . GLN A 1 177 ? 11.307 -19.337 -10.399 1.00 85.19 177 GLN A N 1
ATOM 1359 C CA . GLN A 1 177 ? 11.855 -18.759 -11.628 1.00 85.19 177 GLN A CA 1
ATOM 1360 C C . GLN A 1 177 ? 13.330 -18.372 -11.519 1.00 85.19 177 GLN A C 1
ATOM 1362 O O . GLN A 1 177 ? 13.956 -18.180 -12.554 1.00 85.19 177 GLN A O 1
ATOM 1367 N N . VAL A 1 178 ? 13.926 -18.296 -10.322 1.00 82.69 178 VAL A N 1
ATOM 1368 C CA . VAL A 1 178 ? 15.305 -17.792 -10.145 1.00 82.69 178 VAL A CA 1
ATOM 1369 C C . VAL A 1 178 ? 16.318 -18.546 -11.015 1.00 82.69 178 VAL A C 1
ATOM 1371 O O . VAL A 1 178 ? 17.236 -17.934 -11.546 1.00 82.69 178 VAL A O 1
ATOM 1374 N N . ALA A 1 179 ? 16.146 -19.856 -11.206 1.00 79.38 179 ALA A N 1
ATOM 1375 C CA . ALA A 1 179 ? 17.061 -20.655 -12.022 1.00 79.38 179 ALA A CA 1
ATOM 1376 C C . ALA A 1 179 ? 16.899 -20.430 -13.539 1.00 79.38 179 ALA A C 1
ATOM 1378 O O . ALA A 1 179 ? 17.869 -20.569 -14.278 1.00 79.38 179 ALA A O 1
ATOM 1379 N N . MET A 1 180 ? 15.689 -20.110 -14.009 1.00 80.44 180 MET A N 1
ATOM 1380 C CA . MET A 1 180 ? 15.349 -20.041 -15.441 1.00 80.44 180 MET A CA 1
ATOM 1381 C C . MET A 1 180 ? 15.194 -18.609 -15.968 1.00 80.44 180 MET A C 1
ATOM 1383 O O . MET A 1 180 ? 15.393 -18.364 -17.152 1.00 80.44 180 MET A O 1
ATOM 1387 N N . ASN A 1 181 ? 14.856 -17.664 -15.096 1.00 80.88 181 ASN A N 1
ATOM 1388 C CA . ASN A 1 181 ? 14.604 -16.260 -15.402 1.00 80.88 181 ASN A CA 1
ATOM 1389 C C . ASN A 1 181 ? 15.225 -15.345 -14.319 1.00 80.88 181 ASN A C 1
ATOM 1391 O O . ASN A 1 181 ? 14.515 -14.578 -13.663 1.00 80.88 181 ASN A O 1
ATOM 1395 N N . PRO A 1 182 ? 16.544 -15.450 -14.067 1.00 77.50 182 PRO A N 1
ATOM 1396 C CA . PRO A 1 182 ? 17.196 -14.792 -12.936 1.00 77.50 182 PRO A CA 1
ATOM 1397 C C . PRO A 1 182 ? 17.134 -13.261 -13.021 1.00 77.50 182 PRO A C 1
ATOM 1399 O O . PRO A 1 182 ? 16.844 -12.606 -12.026 1.00 77.50 182 PRO A O 1
ATOM 1402 N N . THR A 1 183 ? 17.345 -12.682 -14.205 1.00 78.88 183 THR A N 1
ATOM 1403 C CA . THR A 1 183 ? 17.411 -11.223 -14.407 1.00 78.88 183 THR A CA 1
ATOM 1404 C C . THR A 1 183 ? 16.072 -10.520 -14.215 1.00 78.88 183 THR A C 1
ATOM 1406 O O . THR A 1 183 ? 16.060 -9.353 -13.850 1.00 78.88 183 THR A O 1
ATOM 1409 N N . ASN A 1 184 ? 14.953 -11.223 -14.422 1.00 79.75 184 ASN A N 1
ATOM 1410 C CA . ASN A 1 184 ? 13.608 -10.676 -14.218 1.00 79.75 184 ASN A CA 1
ATOM 1411 C C . ASN A 1 184 ? 12.937 -11.236 -12.954 1.00 79.75 184 ASN A C 1
ATOM 1413 O O . ASN A 1 184 ? 11.731 -11.064 -12.769 1.00 79.75 184 ASN A O 1
ATOM 1417 N N . THR A 1 185 ? 13.692 -11.926 -12.091 1.00 81.81 185 THR A N 1
ATOM 1418 C CA . THR A 1 185 ? 13.209 -12.428 -10.801 1.00 81.81 185 THR A CA 1
ATOM 1419 C C . THR A 1 185 ? 13.811 -11.612 -9.670 1.00 81.81 185 THR A C 1
ATOM 1421 O O . THR A 1 185 ? 14.953 -11.804 -9.261 1.00 81.81 185 THR A O 1
ATOM 1424 N N . ILE A 1 186 ? 13.005 -10.700 -9.146 1.00 84.81 186 ILE A N 1
ATOM 1425 C CA . ILE A 1 186 ? 13.365 -9.741 -8.114 1.00 84.81 186 ILE A CA 1
ATOM 1426 C C . ILE A 1 186 ? 13.146 -10.350 -6.731 1.00 84.81 186 ILE A C 1
ATOM 1428 O O . ILE A 1 186 ? 12.072 -10.869 -6.426 1.00 84.81 186 ILE A O 1
ATOM 1432 N N . PHE A 1 187 ? 14.145 -10.219 -5.867 1.00 82.31 187 PHE A N 1
ATOM 1433 C CA . PHE A 1 187 ? 14.090 -10.585 -4.453 1.00 82.31 187 PHE A CA 1
ATOM 1434 C C . PHE A 1 187 ? 14.893 -9.582 -3.628 1.00 82.31 187 PHE A C 1
ATOM 1436 O O . PHE A 1 187 ? 15.602 -8.747 -4.182 1.00 82.31 187 PHE A O 1
ATOM 1443 N N . ASP A 1 188 ? 14.740 -9.600 -2.304 1.00 78.62 188 ASP A N 1
ATOM 1444 C CA . ASP A 1 188 ? 15.457 -8.702 -1.387 1.00 78.62 188 ASP A CA 1
ATOM 1445 C C . ASP A 1 188 ? 15.265 -7.192 -1.654 1.00 78.62 188 ASP A C 1
ATOM 1447 O O . ASP A 1 188 ? 15.929 -6.360 -1.037 1.00 78.62 188 ASP A O 1
ATOM 1451 N N . ALA A 1 189 ? 14.285 -6.804 -2.481 1.00 73.75 189 ALA A N 1
ATOM 1452 C CA . ALA A 1 189 ? 14.020 -5.414 -2.864 1.00 73.75 189 ALA A CA 1
ATOM 1453 C C . ALA A 1 189 ? 13.829 -4.470 -1.660 1.00 73.75 189 ALA A C 1
ATOM 1455 O O . ALA A 1 189 ? 14.081 -3.272 -1.752 1.00 73.75 189 ALA A O 1
ATOM 1456 N N . LYS A 1 190 ? 13.429 -5.000 -0.498 1.00 66.94 190 LYS A N 1
ATOM 1457 C CA . LYS A 1 190 ? 13.271 -4.220 0.741 1.00 66.94 190 LYS A CA 1
ATOM 1458 C C . LYS A 1 190 ? 14.582 -3.690 1.299 1.00 66.94 190 LYS A C 1
ATOM 1460 O O . LYS A 1 190 ? 14.565 -2.664 1.971 1.00 66.94 190 LYS A O 1
ATOM 1465 N N . ARG A 1 191 ? 15.712 -4.322 0.969 1.00 74.38 191 ARG A N 1
ATOM 1466 C CA . ARG A 1 191 ? 17.044 -3.810 1.316 1.00 74.38 191 ARG A CA 1
ATOM 1467 C C . ARG A 1 191 ? 17.286 -2.426 0.718 1.00 74.38 191 ARG A C 1
ATOM 1469 O O . ARG A 1 191 ? 17.957 -1.617 1.341 1.00 74.38 191 ARG A O 1
ATOM 1476 N N . LEU A 1 192 ? 16.673 -2.133 -0.432 1.00 75.12 192 LEU A N 1
ATOM 1477 C CA . LEU A 1 192 ? 16.786 -0.856 -1.141 1.00 75.12 192 LEU A CA 1
ATOM 1478 C C . LEU A 1 192 ? 16.005 0.286 -0.470 1.00 75.12 192 LEU A C 1
ATOM 1480 O O . LEU A 1 192 ? 16.306 1.461 -0.691 1.00 75.12 192 LEU A O 1
ATOM 1484 N N . ILE A 1 193 ? 14.980 -0.032 0.326 1.00 68.88 193 ILE A N 1
ATOM 1485 C CA . ILE A 1 193 ? 14.034 0.962 0.840 1.00 68.88 193 ILE A CA 1
ATOM 1486 C C . ILE A 1 193 ? 14.728 1.869 1.858 1.00 68.88 193 ILE A C 1
ATOM 1488 O O . ILE A 1 193 ? 15.341 1.417 2.821 1.00 68.88 193 ILE A O 1
ATOM 1492 N N . GLY A 1 194 ? 14.624 3.182 1.636 1.00 71.31 194 GLY A N 1
ATOM 1493 C CA . GLY A 1 194 ? 15.207 4.199 2.515 1.00 71.31 194 GLY A CA 1
ATOM 1494 C C . GLY A 1 194 ? 16.732 4.321 2.433 1.00 71.31 194 GLY A C 1
ATOM 1495 O O . GLY A 1 194 ? 17.300 5.164 3.125 1.00 71.31 194 GLY A O 1
ATOM 1496 N N . ARG A 1 195 ? 17.401 3.528 1.585 1.00 79.56 195 ARG A N 1
ATOM 1497 C CA . ARG A 1 195 ? 18.855 3.576 1.394 1.00 79.56 195 ARG A CA 1
ATOM 1498 C C . ARG A 1 195 ? 19.247 4.478 0.228 1.00 79.56 195 ARG A C 1
ATOM 1500 O O . ARG A 1 195 ? 18.461 4.735 -0.687 1.00 79.56 195 ARG A O 1
ATOM 1507 N N . LYS A 1 196 ? 20.488 4.964 0.270 1.00 81.06 196 LYS A N 1
ATOM 1508 C CA . LYS A 1 196 ? 21.125 5.630 -0.868 1.00 81.06 196 LYS A CA 1
ATOM 1509 C C . LYS A 1 196 ? 21.759 4.589 -1.783 1.00 81.06 196 LYS A C 1
ATOM 1511 O O . LYS A 1 196 ? 22.111 3.500 -1.342 1.00 81.06 196 LYS A O 1
ATOM 1516 N N . PHE A 1 197 ? 21.896 4.925 -3.059 1.00 82.00 197 PHE A N 1
ATOM 1517 C CA . PHE A 1 197 ? 22.480 4.034 -4.055 1.00 82.00 197 PHE A CA 1
ATOM 1518 C C . PHE A 1 197 ? 23.938 3.714 -3.722 1.00 82.00 197 PHE A C 1
ATOM 1520 O O . PHE A 1 197 ? 24.364 2.583 -3.896 1.00 82.00 197 PHE A O 1
ATOM 1527 N N . ASP A 1 198 ? 24.682 4.689 -3.204 1.00 85.25 198 ASP A N 1
ATOM 1528 C CA . ASP A 1 198 ? 26.088 4.564 -2.815 1.00 85.25 198 ASP A CA 1
ATOM 1529 C C . ASP A 1 198 ? 26.304 3.927 -1.430 1.00 85.25 198 ASP A C 1
ATOM 1531 O O . ASP A 1 198 ? 27.445 3.834 -0.978 1.00 85.25 198 ASP A O 1
ATOM 1535 N N . ASP A 1 199 ? 25.242 3.466 -0.758 1.00 89.12 199 ASP A N 1
ATOM 1536 C CA . ASP A 1 199 ? 25.360 2.764 0.520 1.00 89.12 199 ASP A CA 1
ATOM 1537 C C . ASP A 1 199 ? 26.240 1.503 0.347 1.00 89.12 199 ASP A C 1
ATOM 1539 O O . ASP A 1 199 ? 25.938 0.667 -0.513 1.00 89.12 199 ASP A O 1
ATOM 1543 N N . PRO A 1 200 ? 27.316 1.328 1.144 1.00 88.81 200 PRO A N 1
ATOM 1544 C CA . PRO A 1 200 ? 28.219 0.184 1.021 1.00 88.81 200 PRO A CA 1
ATOM 1545 C C . PRO A 1 200 ? 27.523 -1.177 1.109 1.00 88.81 200 PRO A C 1
ATOM 1547 O O . PRO A 1 200 ? 27.953 -2.116 0.440 1.00 88.81 200 PRO A O 1
ATOM 1550 N N . ALA A 1 201 ? 26.448 -1.290 1.898 1.00 84.00 201 ALA A N 1
ATOM 1551 C CA . ALA A 1 201 ? 25.670 -2.521 1.996 1.00 84.00 201 ALA A CA 1
ATOM 1552 C C . ALA A 1 201 ? 24.916 -2.801 0.689 1.00 84.00 201 ALA A C 1
ATOM 1554 O O . ALA A 1 201 ? 24.957 -3.920 0.190 1.00 84.00 201 ALA A O 1
ATOM 1555 N N . ILE A 1 202 ? 24.321 -1.771 0.076 1.00 88.06 202 ILE A N 1
ATOM 1556 C CA . ILE A 1 202 ? 23.656 -1.892 -1.230 1.00 88.06 202 ILE A CA 1
ATOM 1557 C C . ILE A 1 202 ? 24.664 -2.244 -2.321 1.00 88.06 202 ILE A C 1
ATOM 1559 O O . ILE A 1 202 ? 24.418 -3.141 -3.120 1.00 88.06 202 ILE A O 1
ATOM 1563 N N . GLN A 1 203 ? 25.824 -1.588 -2.333 1.00 90.00 203 GLN A N 1
ATOM 1564 C CA . GLN A 1 203 ? 26.886 -1.870 -3.301 1.00 90.00 203 GLN A CA 1
ATOM 1565 C C . GLN A 1 203 ? 27.467 -3.283 -3.150 1.00 90.00 203 GLN A C 1
ATOM 1567 O O . GLN A 1 203 ? 27.938 -3.859 -4.132 1.00 90.00 203 GLN A O 1
ATOM 1572 N N . ALA A 1 204 ? 27.457 -3.848 -1.940 1.00 87.44 204 ALA A N 1
ATOM 1573 C CA . ALA A 1 204 ? 27.817 -5.242 -1.711 1.00 87.44 204 ALA A CA 1
ATOM 1574 C C . ALA A 1 204 ? 26.712 -6.193 -2.198 1.00 87.44 204 ALA A C 1
ATOM 1576 O O . ALA A 1 204 ? 27.005 -7.100 -2.976 1.00 87.44 204 ALA A O 1
ATOM 1577 N N . ASP A 1 205 ? 25.456 -5.948 -1.813 1.00 85.56 205 ASP A N 1
ATOM 1578 C CA . ASP A 1 205 ? 24.305 -6.785 -2.175 1.00 85.56 205 ASP A CA 1
ATOM 1579 C C . ASP A 1 205 ? 24.085 -6.834 -3.701 1.00 85.56 205 ASP A C 1
ATOM 1581 O O . ASP A 1 205 ? 23.884 -7.908 -4.269 1.00 85.56 205 ASP A O 1
ATOM 1585 N N . MET A 1 206 ? 24.237 -5.698 -4.395 1.00 85.50 206 MET A N 1
ATOM 1586 C CA . MET A 1 206 ? 24.105 -5.594 -5.856 1.00 85.50 206 MET A CA 1
ATOM 1587 C C . MET A 1 206 ? 25.062 -6.503 -6.634 1.00 85.50 206 MET A C 1
ATOM 1589 O O . MET A 1 206 ? 24.752 -6.877 -7.760 1.00 85.50 206 MET A O 1
ATOM 1593 N N . LYS A 1 207 ? 26.208 -6.891 -6.059 1.00 86.62 207 LYS A N 1
ATOM 1594 C CA . LYS A 1 207 ? 27.152 -7.819 -6.714 1.00 86.62 207 LYS A CA 1
ATOM 1595 C C . LYS A 1 207 ? 26.624 -9.248 -6.783 1.00 86.62 207 LYS A C 1
ATOM 1597 O O . LYS A 1 207 ? 27.152 -10.054 -7.545 1.00 86.62 207 LYS A O 1
ATOM 1602 N N . HIS A 1 208 ? 25.630 -9.567 -5.961 1.00 83.44 208 HIS A N 1
ATOM 1603 C CA . HIS A 1 208 ? 25.049 -10.898 -5.842 1.00 83.44 208 HIS A CA 1
ATOM 1604 C C . HIS A 1 208 ? 23.656 -10.990 -6.466 1.00 83.44 208 HIS A C 1
ATOM 1606 O O . HIS A 1 208 ? 23.114 -12.090 -6.582 1.00 83.44 208 HIS A O 1
ATOM 1612 N N . TRP A 1 209 ? 23.074 -9.862 -6.879 1.00 86.75 209 TRP A N 1
ATOM 1613 C CA . TRP A 1 209 ? 21.786 -9.858 -7.551 1.00 86.75 209 TRP A CA 1
ATOM 1614 C C . TRP A 1 209 ? 21.928 -10.088 -9.053 1.00 86.75 209 TRP A C 1
ATOM 1616 O O . TRP A 1 209 ? 22.778 -9.477 -9.698 1.00 86.75 209 TRP A O 1
ATOM 1626 N N . PRO A 1 210 ? 21.073 -10.946 -9.632 1.00 80.25 210 PRO A N 1
ATOM 1627 C CA . PRO A 1 210 ? 21.058 -11.176 -11.070 1.00 80.25 210 PRO A CA 1
ATOM 1628 C C . PRO A 1 210 ? 20.325 -10.082 -11.860 1.00 80.25 210 PRO A C 1
ATOM 1630 O O . PRO A 1 210 ? 20.357 -10.110 -13.084 1.00 80.25 210 PRO A O 1
ATOM 1633 N N . PHE A 1 211 ? 19.635 -9.160 -11.187 1.00 79.94 211 PHE A N 1
ATOM 1634 C CA . PHE A 1 211 ? 18.830 -8.099 -11.794 1.00 79.94 211 PHE A CA 1
ATOM 1635 C C . PHE A 1 211 ? 19.492 -6.727 -11.639 1.00 79.94 211 PHE A C 1
ATOM 1637 O O . PHE A 1 211 ? 20.259 -6.481 -10.704 1.00 79.94 211 PHE A O 1
ATOM 1644 N N . GLU A 1 212 ? 19.178 -5.814 -12.557 1.00 80.12 212 GLU A N 1
ATOM 1645 C CA . GLU A 1 212 ? 19.812 -4.500 -12.599 1.00 80.12 212 GLU A CA 1
ATOM 1646 C C . GLU A 1 212 ? 19.157 -3.523 -11.613 1.00 80.12 212 GLU A C 1
ATOM 1648 O O . GLU A 1 212 ? 17.952 -3.253 -11.649 1.00 80.12 212 GLU A O 1
ATOM 1653 N N . VAL A 1 2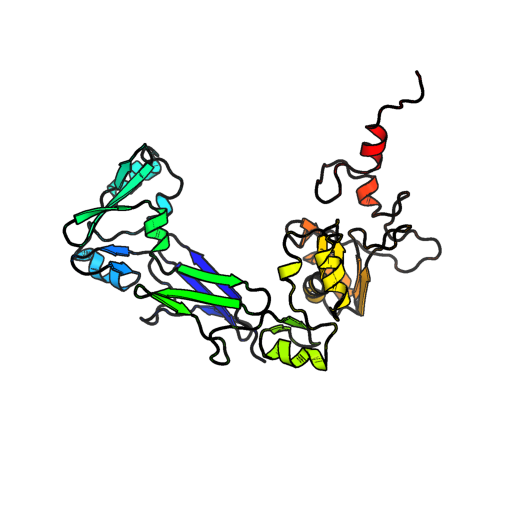13 ? 19.989 -2.953 -10.738 1.00 81.62 213 VAL A N 1
ATOM 1654 C CA . VAL A 1 213 ? 19.613 -1.843 -9.864 1.00 81.62 213 VAL A CA 1
ATOM 1655 C C . VAL A 1 213 ? 20.308 -0.582 -10.358 1.00 81.62 213 VAL A C 1
ATOM 1657 O O . VAL A 1 213 ? 21.533 -0.489 -10.408 1.00 81.62 213 VAL A O 1
ATOM 1660 N N . VAL A 1 214 ? 19.505 0.415 -10.698 1.00 78.44 214 VAL A N 1
ATOM 1661 C CA . VAL A 1 214 ? 19.927 1.693 -11.259 1.00 78.44 214 VAL A CA 1
ATOM 1662 C C . VAL A 1 214 ? 19.840 2.797 -10.210 1.00 78.44 214 VAL A C 1
ATOM 1664 O O . VAL A 1 214 ? 18.978 2.789 -9.329 1.00 78.44 214 VAL A O 1
ATOM 1667 N N . SER A 1 215 ? 20.736 3.779 -10.303 1.00 81.00 215 SER A N 1
ATOM 1668 C CA . SER A 1 215 ? 20.676 4.977 -9.463 1.00 81.00 215 SER A CA 1
ATOM 1669 C C . SER A 1 215 ? 19.721 5.986 -10.074 1.00 81.00 215 SER A C 1
ATOM 1671 O O . SER A 1 215 ? 20.038 6.615 -11.079 1.00 81.00 215 SER A O 1
ATOM 1673 N N . ILE A 1 216 ? 18.558 6.182 -9.468 1.00 65.19 216 ILE A N 1
ATOM 1674 C CA . ILE A 1 216 ? 17.667 7.275 -9.849 1.00 65.19 216 ILE A CA 1
ATOM 1675 C C . ILE A 1 216 ? 17.706 8.281 -8.716 1.00 65.19 216 ILE A C 1
ATOM 1677 O O . ILE A 1 216 ? 17.192 8.038 -7.625 1.00 65.19 216 ILE A O 1
ATOM 1681 N N . GLU A 1 217 ? 18.367 9.406 -8.983 1.00 62.06 217 GLU A N 1
ATOM 1682 C CA . GLU A 1 217 ? 18.504 10.506 -8.028 1.00 62.06 217 GLU A CA 1
ATOM 1683 C C . GLU A 1 217 ? 19.148 10.074 -6.700 1.00 62.06 217 GLU A C 1
ATOM 1685 O O . GLU A 1 217 ? 18.693 10.404 -5.606 1.00 62.06 217 GLU A O 1
ATOM 1690 N N . GLY A 1 218 ? 20.206 9.264 -6.797 1.00 68.94 218 GLY A N 1
ATOM 1691 C CA . GLY A 1 218 ? 20.942 8.776 -5.633 1.00 68.94 218 GLY A CA 1
ATOM 1692 C C . GLY A 1 218 ? 20.196 7.725 -4.812 1.00 68.94 218 GLY A C 1
ATOM 1693 O O . GLY A 1 218 ? 20.704 7.328 -3.767 1.00 68.94 218 GLY A O 1
ATOM 1694 N N . LYS A 1 219 ? 19.027 7.251 -5.260 1.00 71.94 219 LYS A N 1
ATOM 1695 C CA . LYS A 1 219 ? 18.307 6.118 -4.664 1.00 71.94 219 LYS A CA 1
ATOM 1696 C C . LYS A 1 219 ? 18.400 4.890 -5.574 1.00 71.94 219 LYS A C 1
ATOM 1698 O O . LYS A 1 219 ? 18.310 5.041 -6.794 1.00 71.94 219 LYS A O 1
ATOM 1703 N N . PRO A 1 220 ? 18.548 3.683 -5.010 1.00 78.44 220 PRO A N 1
ATOM 1704 C CA . PRO A 1 220 ? 18.517 2.457 -5.787 1.00 78.44 220 PRO A CA 1
ATOM 1705 C C . PRO A 1 220 ? 17.098 2.145 -6.256 1.00 78.44 220 PRO A C 1
ATOM 1707 O O . PRO A 1 220 ? 16.145 2.195 -5.474 1.00 78.44 220 PRO A O 1
ATOM 1710 N N . LYS A 1 221 ? 16.963 1.843 -7.546 1.00 76.25 221 LYS A N 1
ATOM 1711 C CA . LYS A 1 221 ? 15.706 1.476 -8.202 1.00 76.25 221 LYS A CA 1
ATOM 1712 C C . LYS A 1 221 ? 15.916 0.258 -9.078 1.00 76.25 221 LYS A C 1
ATOM 1714 O O . LYS A 1 221 ? 16.964 0.121 -9.691 1.00 76.25 221 LYS A O 1
ATOM 1719 N N . ILE A 1 222 ? 14.915 -0.605 -9.143 1.00 75.00 222 ILE A N 1
ATOM 1720 C CA . ILE A 1 222 ? 14.932 -1.770 -10.027 1.00 75.00 222 ILE A CA 1
ATOM 1721 C C . ILE A 1 222 ? 14.324 -1.340 -11.362 1.00 75.00 222 ILE A C 1
ATOM 1723 O O . ILE A 1 222 ? 13.290 -0.664 -11.381 1.00 75.00 222 ILE A O 1
ATOM 1727 N N . GLN A 1 223 ? 14.970 -1.700 -12.468 1.00 67.62 223 GLN A N 1
ATOM 1728 C CA . GLN A 1 223 ? 14.579 -1.277 -13.816 1.00 67.62 223 GLN A CA 1
ATOM 1729 C C . GLN A 1 223 ? 13.123 -1.651 -14.175 1.00 67.62 223 GLN A C 1
ATOM 1731 O O . GLN A 1 223 ? 12.427 -0.876 -14.839 1.00 67.62 223 GLN A O 1
ATOM 1736 N N . GLU A 1 224 ? 12.621 -2.767 -13.643 1.00 65.50 224 GLU A N 1
ATOM 1737 C CA . GLU A 1 224 ? 11.261 -3.290 -13.832 1.00 65.50 224 GLU A CA 1
ATOM 1738 C C . GLU A 1 224 ? 10.145 -2.316 -13.432 1.00 65.50 224 GLU A C 1
ATOM 1740 O O . GLU A 1 224 ? 9.055 -2.400 -13.990 1.00 65.50 224 GLU A O 1
ATOM 1745 N N . GLN A 1 225 ? 10.377 -1.360 -12.524 1.00 66.12 225 GLN A N 1
ATOM 1746 C CA . GLN A 1 225 ? 9.340 -0.378 -12.163 1.00 66.12 225 GLN A CA 1
ATOM 1747 C C . GLN A 1 225 ? 8.989 0.547 -13.339 1.00 66.12 225 GLN A C 1
ATOM 1749 O O . GLN A 1 225 ? 7.836 0.944 -13.511 1.00 66.12 225 GLN A O 1
ATOM 1754 N N . ILE A 1 226 ? 9.986 0.880 -14.165 1.00 73.38 226 ILE A N 1
ATOM 1755 C CA . ILE A 1 226 ? 9.785 1.658 -15.391 1.00 73.38 226 ILE A CA 1
ATOM 1756 C C . ILE A 1 226 ? 9.083 0.771 -16.418 1.00 73.38 226 ILE A C 1
ATOM 1758 O O . ILE A 1 226 ? 8.114 1.198 -17.042 1.00 73.38 226 ILE A O 1
ATOM 1762 N N . HIS A 1 227 ? 9.516 -0.483 -16.541 1.00 76.31 227 HIS A N 1
ATOM 1763 C CA . HIS A 1 227 ? 8.881 -1.439 -17.438 1.00 76.31 227 HIS A CA 1
ATOM 1764 C C . HIS A 1 227 ? 7.396 -1.650 -17.112 1.00 76.31 227 HIS A C 1
ATOM 1766 O O . HIS A 1 227 ? 6.568 -1.553 -18.008 1.00 76.31 227 HIS A O 1
ATOM 1772 N N . GLU A 1 228 ? 7.031 -1.852 -15.843 1.00 76.38 228 GLU A N 1
ATOM 1773 C CA . GLU A 1 228 ? 5.639 -2.054 -15.410 1.00 76.38 228 GLU A CA 1
ATOM 1774 C C . GLU A 1 228 ? 4.742 -0.847 -15.700 1.00 76.38 228 GLU A C 1
ATOM 1776 O O . GLU A 1 228 ? 3.565 -1.007 -16.032 1.00 76.38 228 GLU A O 1
ATOM 1781 N N . LEU A 1 229 ? 5.265 0.369 -15.544 1.00 81.50 229 LEU A N 1
ATOM 1782 C CA . LEU A 1 229 ? 4.476 1.565 -15.803 1.00 81.50 229 LEU A CA 1
ATOM 1783 C C . LEU A 1 229 ? 4.230 1.757 -17.301 1.00 81.50 229 LEU A C 1
ATOM 1785 O O . LEU A 1 229 ? 3.101 2.028 -17.708 1.00 81.50 229 LEU A O 1
ATOM 1789 N N . PHE A 1 230 ? 5.281 1.618 -18.106 1.00 85.25 230 PHE A N 1
ATOM 1790 C CA . PHE A 1 230 ? 5.232 1.908 -19.535 1.00 85.25 230 PHE A CA 1
ATOM 1791 C C . PHE A 1 230 ? 4.617 0.753 -20.346 1.00 85.25 230 PHE A C 1
ATOM 1793 O O . PHE A 1 230 ? 3.943 1.008 -21.340 1.00 85.25 230 PHE A O 1
ATOM 1800 N N . SER A 1 231 ? 4.703 -0.501 -19.887 1.00 84.81 231 SER A N 1
ATOM 1801 C CA . SER A 1 231 ? 4.082 -1.643 -20.581 1.00 84.81 231 SER A CA 1
ATOM 1802 C C . SER A 1 231 ? 2.553 -1.564 -20.628 1.00 84.81 231 SER A C 1
ATOM 1804 O O . SER A 1 231 ? 1.918 -2.179 -21.479 1.00 84.81 231 SER A O 1
ATOM 1806 N N . ARG A 1 232 ? 1.933 -0.735 -19.775 1.00 84.38 232 ARG A N 1
ATOM 1807 C CA . ARG A 1 232 ? 0.490 -0.428 -19.826 1.00 84.38 232 ARG A CA 1
ATOM 1808 C C . ARG A 1 232 ? 0.064 0.272 -21.113 1.00 84.38 232 ARG A C 1
ATOM 1810 O O . ARG A 1 232 ? -1.127 0.307 -21.409 1.00 84.38 232 ARG A O 1
ATOM 1817 N N . CYS A 1 233 ? 1.010 0.872 -21.828 1.00 87.06 233 CYS A N 1
ATOM 1818 C CA . CYS A 1 233 ? 0.757 1.556 -23.087 1.00 87.06 233 CYS A CA 1
ATOM 1819 C C . CYS A 1 233 ? 1.072 0.703 -24.310 1.00 87.06 233 CYS A C 1
ATOM 1821 O O . CYS A 1 233 ? 0.713 1.127 -25.395 1.00 87.06 233 CYS A O 1
ATOM 1823 N N . GLY A 1 234 ? 1.693 -0.465 -24.144 1.00 84.50 234 GLY A N 1
ATOM 1824 C CA . GLY A 1 234 ? 1.964 -1.412 -25.220 1.00 84.50 234 GLY A CA 1
ATOM 1825 C C . GLY A 1 234 ? 3.309 -2.110 -25.066 1.00 84.50 234 GLY A C 1
ATOM 1826 O O . GLY A 1 234 ? 4.029 -1.901 -24.085 1.00 84.50 234 GLY A O 1
ATOM 1827 N N . ASP A 1 235 ? 3.646 -2.944 -26.046 1.00 82.25 235 ASP A N 1
ATOM 1828 C CA . ASP A 1 235 ? 4.818 -3.810 -25.966 1.00 82.25 235 ASP A CA 1
ATOM 1829 C C . ASP A 1 235 ? 6.111 -3.004 -26.122 1.00 82.25 235 ASP A C 1
ATOM 1831 O O . ASP A 1 235 ? 6.381 -2.354 -27.143 1.00 82.25 235 ASP A O 1
ATOM 1835 N N . ILE A 1 236 ? 6.936 -3.056 -25.080 1.00 84.50 236 ILE A N 1
ATOM 1836 C CA . ILE A 1 236 ? 8.216 -2.362 -25.034 1.00 84.50 236 ILE A CA 1
ATOM 1837 C C . ILE A 1 236 ? 9.254 -3.201 -25.780 1.00 84.50 236 ILE A C 1
ATOM 1839 O O . ILE A 1 236 ? 9.523 -4.349 -25.438 1.00 84.50 236 ILE A O 1
ATOM 1843 N N . ARG A 1 237 ? 9.893 -2.597 -26.781 1.00 80.50 237 ARG A N 1
ATOM 1844 C CA . ARG A 1 237 ? 11.041 -3.172 -27.484 1.00 80.50 237 ARG A CA 1
ATOM 1845 C C . ARG A 1 237 ? 12.306 -3.105 -26.637 1.00 80.50 237 ARG A C 1
ATOM 1847 O O . ARG A 1 237 ? 13.072 -4.063 -26.607 1.00 80.50 237 ARG A O 1
ATOM 1854 N N . ARG A 1 238 ? 12.564 -1.961 -25.996 1.00 78.69 238 ARG A N 1
ATOM 1855 C CA . ARG A 1 238 ? 13.674 -1.792 -25.042 1.00 78.69 238 ARG A CA 1
ATOM 1856 C C . ARG A 1 238 ? 13.499 -0.555 -24.169 1.00 78.69 238 ARG A C 1
ATOM 1858 O O . ARG A 1 238 ? 12.928 0.445 -24.599 1.00 78.69 238 ARG A O 1
ATOM 1865 N N . ILE A 1 239 ? 14.095 -0.597 -22.981 1.00 80.12 239 ILE A N 1
ATOM 1866 C CA . ILE A 1 239 ? 14.295 0.571 -22.118 1.00 80.12 239 ILE A CA 1
ATOM 1867 C C . ILE A 1 239 ? 15.790 0.854 -22.058 1.00 80.12 239 ILE A C 1
ATOM 1869 O O . ILE A 1 239 ? 16.586 -0.043 -21.799 1.00 80.12 239 ILE A O 1
ATOM 1873 N N . VAL A 1 240 ? 16.178 2.100 -22.317 1.00 79.88 240 VAL A N 1
ATOM 1874 C CA . VAL A 1 240 ? 17.573 2.543 -22.276 1.00 79.88 240 VAL A CA 1
ATOM 1875 C C . VAL A 1 240 ? 17.708 3.635 -21.231 1.00 79.88 240 VAL A C 1
ATOM 1877 O O . VAL A 1 240 ? 17.181 4.737 -21.387 1.00 79.88 240 VAL A O 1
ATOM 1880 N N . MET A 1 241 ? 18.442 3.354 -20.161 1.00 77.25 241 MET A N 1
ATOM 1881 C CA . MET A 1 241 ? 18.648 4.327 -19.094 1.00 77.25 241 MET A CA 1
ATOM 1882 C C . MET A 1 241 ? 19.537 5.486 -19.555 1.00 77.25 241 MET A C 1
ATOM 1884 O O . MET A 1 241 ? 20.598 5.307 -20.161 1.00 77.25 241 MET A O 1
ATOM 1888 N N . GLY A 1 242 ? 19.111 6.711 -19.250 1.00 76.56 242 GLY A N 1
ATOM 1889 C CA . GLY A 1 242 ? 19.911 7.905 -19.472 1.00 76.56 242 GLY A CA 1
ATOM 1890 C C . GLY A 1 242 ? 21.069 7.932 -18.485 1.00 76.56 242 GLY A C 1
ATOM 1891 O O . GLY A 1 242 ? 20.858 8.162 -17.301 1.00 76.56 242 GLY A O 1
ATOM 1892 N N . LEU A 1 243 ? 22.288 7.677 -18.960 1.00 74.44 243 LEU A N 1
ATOM 1893 C CA . LEU A 1 243 ? 23.507 7.759 -18.146 1.00 74.44 243 LEU A CA 1
ATOM 1894 C C . LEU A 1 243 ? 24.120 9.161 -18.174 1.00 74.44 243 LEU A C 1
ATOM 1896 O O . LEU A 1 243 ? 24.145 9.789 -19.228 1.00 74.44 243 LEU A O 1
ATOM 1900 N N . ASP A 1 244 ? 24.692 9.622 -17.068 1.00 80.19 244 ASP A N 1
ATOM 1901 C CA . ASP A 1 244 ? 25.525 10.819 -16.998 1.00 80.19 244 ASP A CA 1
ATOM 1902 C C . ASP A 1 244 ? 26.705 10.708 -17.976 1.00 80.19 244 ASP A C 1
ATOM 1904 O O . ASP A 1 244 ? 27.362 9.665 -18.077 1.00 80.19 244 ASP A O 1
ATOM 1908 N N . LYS A 1 245 ? 26.981 11.790 -18.713 1.00 77.00 245 LYS A N 1
ATOM 1909 C CA . LYS A 1 245 ? 28.012 11.812 -19.761 1.00 77.00 245 LYS A CA 1
ATOM 1910 C C . LYS A 1 245 ? 29.394 11.409 -19.238 1.00 77.00 245 LYS A C 1
ATOM 1912 O O . LYS A 1 245 ? 30.126 10.732 -19.968 1.00 77.00 245 LYS A O 1
ATOM 1917 N N . PHE A 1 246 ? 29.732 11.816 -18.017 1.00 80.44 246 PHE A N 1
ATOM 1918 C CA . PHE A 1 246 ? 31.058 11.663 -17.426 1.00 80.44 246 PHE A CA 1
ATOM 1919 C C . PHE A 1 246 ? 31.107 10.490 -16.452 1.00 80.44 246 PHE A C 1
ATOM 1921 O O . PHE A 1 246 ? 31.974 9.633 -16.578 1.00 80.44 246 PHE A O 1
ATOM 1928 N N . LYS A 1 247 ? 30.147 10.416 -15.525 1.00 71.12 247 LYS A N 1
ATOM 1929 C CA . LYS A 1 247 ? 30.126 9.395 -14.465 1.00 71.12 247 LYS A CA 1
ATOM 1930 C C . LYS A 1 247 ? 29.625 8.036 -14.942 1.00 71.12 247 LYS A C 1
ATOM 1932 O O . LYS A 1 247 ? 29.822 7.048 -14.249 1.00 71.12 247 LYS A O 1
ATOM 1937 N N . LYS A 1 248 ? 28.948 7.994 -16.096 1.00 71.00 248 LYS A N 1
ATOM 1938 C CA . LYS A 1 248 ? 28.296 6.793 -16.646 1.00 71.00 248 LYS A CA 1
ATOM 1939 C C . LYS A 1 248 ? 27.267 6.152 -15.703 1.00 71.00 248 LYS A C 1
ATOM 1941 O O . LYS A 1 248 ? 26.889 5.007 -15.899 1.00 71.00 248 LYS A O 1
ATOM 1946 N N . THR A 1 249 ? 26.762 6.899 -14.724 1.00 60.72 249 THR A N 1
ATOM 1947 C CA . THR A 1 249 ? 25.692 6.475 -13.809 1.00 60.72 249 THR A CA 1
ATOM 1948 C C . THR A 1 249 ? 24.336 6.976 -14.303 1.00 60.72 249 THR A C 1
ATOM 1950 O O . THR A 1 249 ? 24.299 8.069 -14.867 1.00 60.72 249 THR A O 1
ATOM 1953 N N . PRO A 1 250 ? 23.212 6.282 -14.068 1.00 67.12 250 PRO A N 1
ATOM 1954 C CA . PRO A 1 250 ? 21.901 6.779 -14.482 1.00 67.12 250 PRO A CA 1
ATOM 1955 C C . PRO A 1 250 ? 21.582 8.152 -13.859 1.00 67.12 250 PRO A C 1
ATOM 1957 O O . PRO A 1 250 ? 21.964 8.440 -12.725 1.00 67.12 250 PRO A O 1
ATOM 1960 N N . CYS A 1 251 ? 20.964 9.048 -14.634 1.00 69.12 251 CYS A N 1
ATOM 1961 C CA . CYS A 1 251 ? 20.849 10.473 -14.298 1.00 69.12 251 CYS A CA 1
ATOM 1962 C C . CYS A 1 251 ? 19.416 11.022 -14.376 1.00 69.12 251 CYS A C 1
ATOM 1964 O O . CYS A 1 251 ? 19.214 12.192 -14.686 1.00 69.12 251 CYS A O 1
ATOM 1966 N N . GLY A 1 252 ? 18.422 10.188 -14.050 1.00 72.25 252 GLY A N 1
ATOM 1967 C CA . GLY A 1 252 ? 17.052 10.652 -13.786 1.00 72.25 252 GLY A CA 1
ATOM 1968 C C . GLY A 1 252 ? 16.121 10.716 -14.999 1.00 72.25 252 GLY A C 1
ATOM 1969 O O . GLY A 1 252 ? 15.045 11.305 -14.906 1.00 72.25 252 GLY A O 1
ATOM 1970 N N . PHE A 1 253 ? 16.504 10.099 -16.119 1.00 81.94 253 PHE A N 1
ATOM 1971 C CA . PHE A 1 253 ? 15.632 9.870 -17.271 1.00 81.94 253 PHE A CA 1
ATOM 1972 C C . PHE A 1 253 ? 15.967 8.540 -17.960 1.00 81.94 253 PHE A C 1
ATOM 1974 O O . PHE A 1 253 ? 17.028 7.956 -17.733 1.00 81.94 253 PHE A O 1
ATOM 1981 N N . CYS A 1 254 ? 15.069 8.064 -18.815 1.00 84.88 254 CYS A N 1
ATOM 1982 C CA . CYS A 1 254 ? 15.271 6.893 -19.663 1.00 84.88 254 CYS A CA 1
ATOM 1983 C C . CYS A 1 254 ? 14.590 7.109 -21.019 1.00 84.88 254 CYS A C 1
ATOM 1985 O O . CYS A 1 254 ? 13.763 8.009 -21.169 1.00 84.88 254 CYS A O 1
ATOM 1987 N N . PHE A 1 255 ? 14.956 6.288 -21.995 1.00 87.94 255 PHE A N 1
ATOM 1988 C CA . PHE A 1 255 ? 14.262 6.154 -23.267 1.00 87.94 255 PHE A CA 1
ATOM 1989 C C . PHE A 1 255 ? 13.474 4.856 -23.241 1.00 87.94 255 PHE A C 1
ATOM 1991 O O . PHE A 1 255 ? 14.031 3.808 -22.921 1.00 87.94 255 PHE A O 1
ATOM 1998 N N . VAL A 1 256 ? 12.199 4.928 -23.598 1.00 90.19 256 VAL A N 1
ATOM 1999 C CA . VAL A 1 256 ? 11.345 3.755 -23.765 1.00 90.19 256 VAL A CA 1
ATOM 2000 C C . VAL A 1 256 ? 11.029 3.641 -25.246 1.00 90.19 256 VAL A C 1
ATOM 2002 O O . VAL A 1 256 ? 10.417 4.537 -25.824 1.00 90.19 256 VAL A O 1
ATOM 2005 N N . GLU A 1 257 ? 11.497 2.567 -25.870 1.00 89.25 257 GLU A N 1
ATOM 2006 C CA . GLU A 1 257 ? 11.197 2.253 -27.261 1.00 89.25 257 GLU A CA 1
ATOM 2007 C C . GLU A 1 257 ? 10.111 1.185 -27.299 1.00 89.25 257 GLU A C 1
ATOM 2009 O O . GLU A 1 257 ? 10.302 0.096 -26.764 1.00 89.25 257 GLU A O 1
ATOM 2014 N N . TYR A 1 258 ? 8.995 1.496 -27.948 1.00 91.00 258 TYR A N 1
ATOM 2015 C CA . TYR A 1 258 ? 7.914 0.552 -28.216 1.00 91.00 258 TYR A CA 1
ATOM 2016 C C . TYR A 1 258 ? 8.077 -0.086 -29.596 1.00 91.00 258 TYR A C 1
ATOM 2018 O O . TYR A 1 258 ? 8.713 0.494 -30.481 1.00 91.00 258 TYR A O 1
ATOM 2026 N N . TYR A 1 259 ? 7.483 -1.264 -29.798 1.00 84.88 259 TYR A N 1
ATOM 2027 C CA . TYR A 1 259 ? 7.436 -1.889 -31.126 1.00 84.88 259 TYR A CA 1
ATOM 2028 C C . TYR A 1 259 ? 6.590 -1.089 -32.116 1.00 84.88 259 TYR A C 1
ATOM 2030 O O . TYR A 1 259 ? 6.920 -1.037 -33.303 1.00 84.88 259 TYR A O 1
ATOM 2038 N N . THR A 1 260 ? 5.518 -0.449 -31.641 1.00 90.94 260 THR A N 1
ATOM 2039 C CA . THR A 1 260 ? 4.634 0.352 -32.485 1.00 90.94 260 THR A CA 1
ATOM 2040 C C . THR A 1 260 ? 4.613 1.815 -32.058 1.00 90.94 260 THR A C 1
ATOM 2042 O O . THR A 1 260 ? 4.773 2.176 -30.891 1.00 90.94 260 THR A O 1
ATOM 2045 N N . ARG A 1 261 ? 4.381 2.697 -33.033 1.00 91.19 261 ARG A N 1
ATOM 2046 C CA . ARG A 1 261 ? 4.193 4.128 -32.777 1.00 91.19 261 ARG A CA 1
ATOM 2047 C C . ARG A 1 261 ? 2.928 4.410 -31.959 1.00 91.19 261 ARG A C 1
ATOM 2049 O O . ARG A 1 261 ? 2.932 5.348 -31.168 1.00 91.19 261 ARG A O 1
ATOM 2056 N N . ALA A 1 262 ? 1.874 3.613 -32.145 1.00 92.75 262 ALA A N 1
ATOM 2057 C CA . ALA A 1 262 ? 0.615 3.769 -31.422 1.00 92.75 262 ALA A CA 1
ATOM 2058 C C . ALA A 1 262 ? 0.816 3.605 -29.905 1.00 92.75 262 ALA A C 1
ATOM 2060 O O . ALA A 1 262 ? 0.272 4.383 -29.124 1.00 92.75 262 ALA A O 1
ATOM 2061 N N . ASP A 1 263 ? 1.678 2.674 -29.495 1.00 91.06 263 ASP A N 1
ATOM 2062 C CA . ASP A 1 263 ? 2.006 2.445 -28.083 1.00 91.06 263 ASP A CA 1
ATOM 2063 C C . ASP A 1 263 ? 2.789 3.615 -27.469 1.00 91.06 263 ASP A C 1
ATOM 2065 O O . ASP A 1 263 ? 2.501 4.076 -26.360 1.00 91.06 263 ASP A O 1
ATOM 2069 N N . ALA A 1 264 ? 3.716 4.196 -28.237 1.00 89.75 264 ALA A N 1
ATOM 2070 C CA . ALA A 1 264 ? 4.408 5.422 -27.842 1.00 89.75 264 ALA A CA 1
ATOM 2071 C C . ALA A 1 264 ? 3.441 6.623 -27.722 1.00 89.75 264 ALA A C 1
ATOM 2073 O O . ALA A 1 264 ? 3.546 7.412 -26.778 1.00 89.75 264 ALA A O 1
ATOM 2074 N N . GLU A 1 265 ? 2.458 6.739 -28.624 1.00 91.19 265 GLU A N 1
ATOM 2075 C CA . GLU A 1 265 ? 1.381 7.742 -28.547 1.00 91.19 265 GLU A CA 1
ATOM 2076 C C . GLU A 1 265 ? 0.508 7.548 -27.295 1.00 91.19 265 GLU A C 1
ATOM 2078 O O . GLU A 1 265 ? 0.199 8.521 -26.598 1.00 91.19 265 GLU A O 1
ATOM 2083 N N . MET A 1 266 ? 0.165 6.302 -26.951 1.00 88.19 266 MET A N 1
ATOM 2084 C CA . MET A 1 266 ? -0.546 5.982 -25.709 1.00 88.19 266 MET A CA 1
ATOM 2085 C C . MET A 1 266 ? 0.271 6.376 -24.475 1.00 88.19 266 MET A C 1
ATOM 2087 O O . MET A 1 266 ? -0.273 6.986 -23.552 1.00 88.19 266 MET A O 1
ATOM 2091 N N . SER A 1 267 ? 1.582 6.126 -24.478 1.00 90.12 267 SER A N 1
ATOM 2092 C CA . SER A 1 267 ? 2.479 6.537 -23.393 1.00 90.12 267 SER A CA 1
ATOM 2093 C C . SER A 1 267 ? 2.490 8.054 -23.196 1.00 90.12 267 SER A C 1
ATOM 2095 O O . SER A 1 267 ? 2.366 8.533 -22.067 1.00 90.12 267 SER A O 1
ATOM 2097 N N . MET A 1 268 ? 2.562 8.826 -24.281 1.00 90.12 268 MET A N 1
ATOM 2098 C CA . MET A 1 268 ? 2.473 10.290 -24.230 1.00 90.12 268 MET A CA 1
ATOM 2099 C C . MET A 1 268 ? 1.137 10.779 -23.658 1.00 90.12 268 MET A C 1
ATOM 2101 O O . MET A 1 268 ? 1.099 11.797 -22.969 1.00 90.12 268 MET A O 1
ATOM 2105 N N . ARG A 1 269 ? 0.041 10.070 -23.945 1.00 88.06 269 ARG A N 1
ATOM 2106 C CA . ARG A 1 269 ? -1.309 10.470 -23.532 1.00 88.06 269 ARG A CA 1
ATOM 2107 C C . ARG A 1 269 ? -1.637 10.094 -22.090 1.00 88.06 269 ARG A C 1
ATOM 2109 O O . ARG A 1 269 ? -2.281 10.878 -21.400 1.00 88.06 269 ARG A O 1
ATOM 2116 N N . TYR A 1 270 ? -1.240 8.898 -21.664 1.00 86.25 270 TYR A N 1
ATOM 2117 C CA . TYR A 1 270 ? -1.705 8.304 -20.408 1.00 86.25 270 TYR A CA 1
ATOM 2118 C C . TYR A 1 270 ? -0.650 8.265 -19.309 1.00 86.25 270 TYR A C 1
ATOM 2120 O O . TYR A 1 270 ? -1.019 8.232 -18.141 1.00 86.25 270 TYR A O 1
ATOM 2128 N N . ILE A 1 271 ? 0.639 8.268 -19.655 1.00 87.25 271 ILE A N 1
ATOM 2129 C CA . ILE A 1 271 ? 1.733 8.178 -18.676 1.00 87.25 271 ILE A CA 1
ATOM 2130 C C . ILE A 1 271 ? 2.302 9.566 -18.367 1.00 87.25 271 ILE A C 1
ATOM 2132 O O . ILE A 1 271 ? 2.711 9.826 -17.233 1.00 87.25 271 ILE A O 1
ATOM 2136 N N . ASN A 1 272 ? 2.276 10.492 -19.330 1.00 88.69 272 ASN A N 1
ATOM 2137 C CA . ASN A 1 272 ? 2.710 11.869 -19.112 1.00 88.69 272 ASN A CA 1
ATOM 2138 C C . ASN A 1 272 ? 1.890 12.553 -18.005 1.00 88.69 272 ASN A C 1
ATOM 2140 O O . ASN A 1 272 ? 0.663 12.586 -18.056 1.00 88.69 272 ASN A O 1
ATOM 2144 N N . GLY A 1 273 ? 2.568 13.112 -17.004 1.00 81.19 273 GLY A N 1
ATOM 2145 C CA . GLY A 1 273 ? 1.931 13.765 -15.861 1.00 81.19 273 GLY A CA 1
ATOM 2146 C C . GLY A 1 273 ? 1.410 12.808 -14.786 1.00 81.19 273 GLY A C 1
ATOM 2147 O O . GLY A 1 273 ? 0.863 13.272 -13.787 1.00 81.19 273 GLY A O 1
ATOM 2148 N N . THR A 1 274 ? 1.595 11.494 -14.938 1.00 82.75 274 THR A N 1
ATOM 2149 C CA . THR A 1 274 ? 1.326 10.546 -13.845 1.00 82.75 274 THR A CA 1
ATOM 2150 C C . THR A 1 274 ? 2.447 10.582 -12.807 1.00 82.75 274 THR A C 1
ATOM 2152 O O . THR A 1 274 ? 3.414 11.337 -12.940 1.00 82.75 274 THR A O 1
ATOM 2155 N N . ARG A 1 275 ? 2.306 9.799 -11.733 1.00 74.31 275 ARG A N 1
ATOM 2156 C CA . ARG A 1 275 ? 3.324 9.689 -10.691 1.00 74.31 275 ARG A CA 1
ATOM 2157 C C . ARG A 1 275 ? 4.020 8.338 -10.737 1.00 74.31 275 ARG A C 1
ATOM 2159 O O . ARG A 1 275 ? 3.353 7.310 -10.773 1.00 74.31 275 ARG A O 1
ATOM 2166 N N . LEU A 1 276 ? 5.346 8.360 -10.650 1.00 71.19 276 LEU A N 1
ATOM 2167 C CA . LEU A 1 276 ? 6.169 7.199 -10.319 1.00 71.19 276 LEU A CA 1
ATOM 2168 C C . LEU A 1 276 ? 6.922 7.536 -9.029 1.00 71.19 276 LEU A C 1
ATOM 2170 O O . LEU A 1 276 ? 7.662 8.519 -8.995 1.00 71.19 276 LEU A O 1
ATOM 2174 N N . ASP A 1 277 ? 6.673 6.774 -7.961 1.00 61.44 277 ASP A N 1
ATOM 2175 C CA . ASP A 1 277 ? 7.188 7.028 -6.605 1.00 61.44 277 ASP A CA 1
ATOM 2176 C C . ASP A 1 277 ? 6.961 8.478 -6.131 1.00 61.44 277 ASP A C 1
ATOM 2178 O O . ASP A 1 277 ? 7.898 9.213 -5.815 1.00 61.44 277 ASP A O 1
ATOM 2182 N N . ASP A 1 278 ? 5.694 8.902 -6.145 1.00 61.50 278 ASP A N 1
ATOM 2183 C CA . ASP A 1 278 ? 5.213 10.234 -5.746 1.00 61.50 278 ASP A CA 1
ATOM 2184 C C . ASP A 1 278 ? 5.698 11.417 -6.589 1.00 61.50 278 ASP A C 1
ATOM 2186 O O . ASP A 1 278 ? 5.346 12.565 -6.300 1.00 61.50 278 ASP A O 1
ATOM 2190 N N . ARG A 1 279 ? 6.424 11.163 -7.679 1.00 62.66 279 ARG A N 1
ATOM 2191 C CA . ARG A 1 279 ? 6.967 12.207 -8.550 1.00 62.66 279 ARG A CA 1
ATOM 2192 C C . ARG A 1 279 ? 6.284 12.252 -9.890 1.00 62.66 279 ARG A C 1
ATOM 2194 O O . ARG A 1 279 ? 6.110 11.224 -10.532 1.00 62.66 279 ARG A O 1
ATOM 2201 N N . LEU A 1 280 ? 5.953 13.467 -10.319 1.00 73.06 280 LEU A N 1
ATOM 2202 C CA . LEU A 1 280 ? 5.409 13.714 -11.646 1.00 73.06 280 LEU A CA 1
ATOM 2203 C C . LEU A 1 280 ? 6.428 13.302 -12.703 1.00 73.06 280 LEU A C 1
ATOM 2205 O O . LEU A 1 280 ? 7.495 13.908 -12.820 1.00 73.06 280 LEU A O 1
ATOM 2209 N N . ILE A 1 281 ? 6.077 12.292 -13.485 1.00 83.31 281 ILE A N 1
ATOM 2210 C CA . ILE A 1 281 ? 6.863 11.893 -14.641 1.00 83.31 281 ILE A CA 1
ATOM 2211 C C . ILE A 1 281 ? 6.407 12.662 -15.871 1.00 83.31 281 ILE A C 1
ATOM 2213 O O . ILE A 1 281 ? 5.236 13.011 -16.027 1.00 83.31 281 ILE A O 1
ATOM 2217 N N . ARG A 1 282 ? 7.361 12.944 -16.753 1.00 84.94 282 ARG A N 1
ATOM 2218 C CA . ARG A 1 282 ? 7.102 13.591 -18.035 1.00 84.94 282 ARG A CA 1
ATOM 2219 C C . ARG A 1 282 ? 7.537 12.662 -19.144 1.00 84.94 282 ARG A C 1
ATOM 2221 O O . ARG A 1 282 ? 8.646 12.133 -19.095 1.00 84.94 282 ARG A O 1
ATOM 2228 N N . VAL A 1 283 ? 6.660 12.491 -20.119 1.00 90.94 283 VAL A N 1
ATOM 2229 C CA . VAL A 1 283 ? 6.935 11.719 -21.327 1.00 90.94 283 VAL A CA 1
ATOM 2230 C C . VAL A 1 283 ? 6.959 12.717 -22.474 1.00 90.94 283 VAL A C 1
ATOM 2232 O O . VAL A 1 283 ? 6.034 13.514 -22.617 1.00 90.94 283 VAL A O 1
ATOM 2235 N N . ASP A 1 284 ? 8.051 12.708 -23.230 1.00 89.44 284 ASP A N 1
ATOM 2236 C CA . ASP A 1 284 ? 8.300 13.591 -24.365 1.00 89.44 284 ASP A CA 1
ATOM 2237 C C . ASP A 1 284 ? 8.741 12.717 -25.555 1.00 89.44 284 ASP A C 1
ATOM 2239 O O . ASP A 1 284 ? 9.405 11.694 -25.366 1.00 89.44 284 ASP A O 1
ATOM 2243 N N . TRP A 1 285 ? 8.395 13.114 -26.784 1.00 90.56 285 TRP A N 1
ATOM 2244 C CA . TRP A 1 285 ? 8.865 12.421 -27.986 1.00 90.56 285 TRP A CA 1
ATOM 2245 C C . TRP A 1 285 ? 10.386 12.520 -28.124 1.00 90.56 285 TRP A C 1
ATOM 2247 O O . TRP A 1 285 ? 10.961 13.607 -28.028 1.00 90.56 285 TRP A O 1
ATOM 2257 N N . ASP A 1 286 ? 11.031 11.396 -28.434 1.00 87.44 286 ASP A N 1
ATOM 2258 C CA . ASP A 1 286 ? 12.429 11.367 -28.853 1.00 87.44 286 ASP A CA 1
ATOM 2259 C C . ASP A 1 286 ? 12.521 11.160 -30.369 1.00 87.44 286 ASP A C 1
ATOM 2261 O O . ASP A 1 286 ? 11.815 10.337 -30.946 1.00 87.44 286 ASP A O 1
ATOM 2265 N N . ALA A 1 287 ? 13.395 11.928 -31.021 1.00 81.25 287 ALA A N 1
ATOM 2266 C CA . ALA A 1 287 ? 13.600 11.859 -32.469 1.00 81.25 287 ALA A CA 1
ATOM 2267 C C . ALA A 1 287 ? 14.433 10.635 -32.904 1.00 81.25 287 ALA A C 1
ATOM 2269 O O . ALA A 1 287 ? 14.697 10.469 -34.093 1.00 81.25 287 ALA A O 1
ATOM 2270 N N . GLY A 1 288 ? 14.867 9.801 -31.956 1.00 79.62 288 GLY A N 1
ATOM 2271 C CA . GLY A 1 288 ? 15.739 8.665 -32.192 1.00 79.62 288 GLY A CA 1
ATOM 2272 C C . GLY A 1 288 ? 17.218 9.048 -32.256 1.00 79.62 288 GLY A C 1
ATOM 2273 O O . GLY A 1 288 ? 17.656 10.120 -31.820 1.00 79.62 288 GLY A O 1
ATOM 2274 N N . PHE A 1 289 ? 18.010 8.119 -32.792 1.00 78.62 289 PHE A N 1
ATOM 2275 C CA . PHE A 1 289 ? 19.453 8.278 -32.919 1.00 78.62 289 PHE A CA 1
ATOM 2276 C C . PHE A 1 289 ? 19.807 9.312 -33.993 1.00 78.62 289 PHE A C 1
ATOM 2278 O O . PHE A 1 289 ? 19.445 9.165 -35.158 1.00 78.62 289 PHE A O 1
ATOM 2285 N N . VAL A 1 290 ? 20.567 10.329 -33.591 1.00 82.50 290 VAL A N 1
ATOM 2286 C CA . VAL A 1 290 ? 21.190 11.318 -34.475 1.00 82.50 290 VAL A CA 1
ATOM 2287 C C . VAL A 1 290 ? 22.632 11.512 -34.019 1.00 82.50 290 VAL A C 1
ATOM 2289 O O . VAL A 1 290 ? 22.895 11.772 -32.839 1.00 82.50 290 VAL A O 1
ATOM 2292 N N . GLU A 1 291 ? 23.581 11.376 -34.940 1.00 76.19 291 GLU A N 1
ATOM 2293 C CA . GLU A 1 291 ? 25.002 11.540 -34.639 1.00 76.19 291 GLU A CA 1
ATOM 2294 C C . GLU A 1 291 ? 25.283 12.933 -34.039 1.00 76.19 291 GLU A C 1
ATOM 2296 O O . GLU A 1 291 ? 24.747 13.946 -34.483 1.00 76.19 291 GLU A O 1
ATOM 2301 N N . GLY A 1 292 ? 26.062 12.985 -32.954 1.00 76.19 292 GLY A N 1
ATOM 2302 C CA . GLY A 1 292 ? 26.385 14.231 -32.241 1.00 76.19 292 GLY A CA 1
ATOM 2303 C C . GLY A 1 292 ? 25.310 14.773 -31.278 1.00 76.19 292 GLY A C 1
ATOM 2304 O O . GLY A 1 292 ? 25.595 15.712 -30.528 1.00 76.19 292 GLY A O 1
ATOM 2305 N N . ARG A 1 293 ? 24.102 14.188 -31.218 1.00 80.94 293 ARG A N 1
ATOM 2306 C CA . ARG A 1 293 ? 23.044 14.582 -30.259 1.00 80.94 293 ARG A CA 1
ATOM 2307 C C . ARG A 1 293 ? 23.478 14.295 -28.809 1.00 80.94 293 ARG A C 1
ATOM 2309 O O . ARG A 1 293 ? 24.131 13.299 -28.519 1.00 80.94 293 ARG A O 1
ATOM 2316 N N . GLN A 1 294 ? 23.078 15.150 -27.860 1.00 76.12 294 GLN A N 1
ATOM 2317 C CA . GLN A 1 294 ? 23.384 14.971 -26.425 1.00 76.12 294 GLN A CA 1
ATOM 2318 C C . GLN A 1 294 ? 22.333 14.143 -25.656 1.00 76.12 294 GLN A C 1
ATOM 2320 O O . GLN A 1 294 ? 22.529 13.841 -24.483 1.00 76.12 294 GLN A O 1
ATOM 2325 N N . TYR A 1 295 ? 21.247 13.724 -26.316 1.00 82.88 295 TYR A N 1
ATOM 2326 C CA . TYR A 1 295 ? 20.227 12.787 -25.814 1.00 82.88 295 TYR A CA 1
ATOM 2327 C C . TYR A 1 295 ? 19.735 13.135 -24.401 1.00 82.88 295 TYR A C 1
ATOM 2329 O O . TYR A 1 295 ? 19.832 12.326 -23.484 1.00 82.88 295 TYR A O 1
ATOM 2337 N N . GLY A 1 296 ? 19.279 14.376 -24.213 1.00 78.50 296 GLY A N 1
ATOM 2338 C CA . GLY A 1 296 ? 18.741 14.845 -22.933 1.00 78.50 296 GLY A CA 1
ATOM 2339 C C . GLY A 1 296 ? 19.786 15.220 -21.877 1.00 78.50 296 GLY A C 1
ATOM 2340 O O . GLY A 1 296 ? 19.398 15.520 -20.749 1.00 78.50 296 GLY A O 1
ATOM 2341 N N . ARG A 1 297 ? 21.084 15.238 -22.211 1.00 85.56 297 ARG A N 1
ATOM 2342 C CA . ARG A 1 297 ? 22.170 15.619 -21.291 1.00 85.56 297 ARG A CA 1
ATOM 2343 C C . ARG A 1 297 ? 22.530 17.097 -21.416 1.00 85.56 297 ARG A C 1
ATOM 2345 O O . ARG A 1 297 ? 22.600 17.620 -22.524 1.00 85.56 297 ARG A O 1
ATOM 2352 N N . GLY A 1 298 ? 22.757 17.740 -20.275 1.00 82.44 298 GLY A N 1
ATOM 2353 C CA . GLY A 1 298 ? 23.250 19.112 -20.169 1.00 82.44 298 GLY A CA 1
ATOM 2354 C C . GLY A 1 298 ? 24.777 19.208 -20.218 1.00 82.44 298 GLY A C 1
ATOM 2355 O O . GLY A 1 298 ? 25.486 18.197 -20.307 1.00 82.44 298 GLY A O 1
ATOM 2356 N N . LYS A 1 299 ? 25.308 20.429 -20.097 1.00 83.69 299 LYS A N 1
ATOM 2357 C CA . LYS A 1 299 ? 26.762 20.693 -20.109 1.00 83.69 299 LYS A CA 1
ATOM 2358 C C . LYS A 1 299 ? 27.479 19.970 -18.973 1.00 83.69 299 LYS A C 1
ATOM 2360 O O . LYS A 1 299 ? 28.583 19.464 -19.154 1.00 83.69 299 LYS A O 1
ATOM 2365 N N . SER A 1 300 ? 26.823 19.877 -17.824 1.00 80.56 300 SER A N 1
ATOM 2366 C CA . SER A 1 300 ? 27.332 19.188 -16.640 1.00 80.56 300 SER A CA 1
ATOM 2367 C C . SER A 1 300 ? 27.225 17.656 -16.679 1.00 80.56 300 SER A C 1
ATOM 2369 O O . SER A 1 300 ? 27.556 17.011 -15.685 1.00 80.56 300 SER A O 1
ATOM 2371 N N . GLY A 1 301 ? 26.760 17.075 -17.792 1.00 79.12 301 GLY A N 1
ATOM 2372 C CA . GLY A 1 301 ? 26.702 15.630 -18.029 1.00 79.12 301 GLY A CA 1
ATOM 2373 C C . GLY A 1 301 ? 25.414 14.938 -17.577 1.00 79.12 301 GLY A C 1
ATOM 2374 O O . GLY A 1 301 ? 25.056 13.919 -18.171 1.00 79.12 301 GLY A O 1
ATOM 2375 N N . GLY A 1 302 ? 24.704 15.507 -16.599 1.00 78.38 302 GLY A N 1
ATOM 2376 C CA . GLY A 1 302 ? 23.412 15.018 -16.102 1.00 78.38 302 GLY A CA 1
ATOM 2377 C C . GLY A 1 302 ? 22.226 15.449 -16.970 1.00 78.38 302 GLY A C 1
ATOM 2378 O O . GLY A 1 302 ? 22.413 16.001 -18.055 1.00 78.38 302 GLY A O 1
ATOM 2379 N N . GLN A 1 303 ? 20.997 15.219 -16.500 1.00 82.25 303 GLN A N 1
ATOM 2380 C CA . GLN A 1 303 ? 19.785 15.607 -17.226 1.00 82.25 303 GLN A CA 1
ATOM 2381 C C . GLN A 1 303 ? 19.757 17.117 -17.510 1.00 82.25 303 GLN A C 1
ATOM 2383 O O . GLN A 1 303 ? 19.913 17.937 -16.608 1.00 82.25 303 GLN A O 1
ATOM 2388 N N . VAL A 1 304 ? 19.498 17.496 -18.765 1.00 84.19 304 VAL A N 1
ATOM 2389 C CA . VAL A 1 304 ? 19.480 18.900 -19.206 1.00 84.19 304 VAL A CA 1
ATOM 2390 C C . VAL A 1 304 ? 18.475 19.732 -18.413 1.00 84.19 304 VAL A C 1
ATOM 2392 O O . VAL A 1 304 ? 18.783 20.843 -18.007 1.00 84.19 304 VAL A O 1
ATOM 2395 N N . ARG A 1 305 ? 17.290 19.189 -18.109 1.00 78.94 305 ARG A N 1
ATOM 2396 C CA . ARG A 1 305 ? 16.272 19.915 -17.337 1.00 78.94 305 ARG A CA 1
ATOM 2397 C C . ARG A 1 305 ? 16.720 20.229 -15.908 1.00 78.94 305 ARG A C 1
ATOM 2399 O O . ARG A 1 305 ? 16.392 21.304 -15.422 1.00 78.94 305 ARG A O 1
ATOM 2406 N N . ASP A 1 306 ? 17.522 19.370 -15.282 1.00 78.38 306 ASP A N 1
ATOM 2407 C CA . ASP A 1 306 ? 18.074 19.640 -13.947 1.00 78.38 306 ASP A CA 1
ATOM 2408 C C . ASP A 1 306 ? 19.115 20.757 -13.947 1.00 78.38 306 ASP A C 1
ATOM 2410 O O . ASP A 1 306 ? 19.392 21.361 -12.914 1.00 78.38 306 ASP A O 1
ATOM 2414 N N . GLU A 1 307 ? 19.681 21.082 -15.105 1.00 81.31 307 GLU A N 1
ATOM 2415 C CA . GLU A 1 307 ? 20.606 22.201 -15.238 1.00 81.31 307 GLU A CA 1
ATOM 2416 C C . GLU A 1 307 ? 19.876 23.550 -15.136 1.00 81.31 307 GLU A C 1
ATOM 2418 O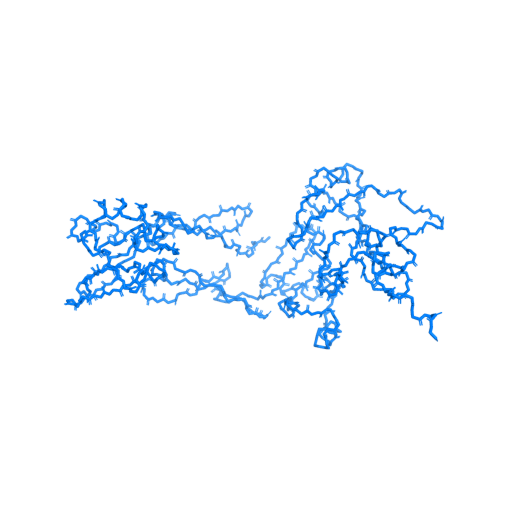 O . GLU A 1 307 ? 20.385 24.476 -14.501 1.00 81.31 307 GLU A O 1
ATOM 2423 N N . TYR A 1 308 ? 18.661 23.628 -15.692 1.00 79.81 308 TYR A N 1
ATOM 2424 C CA . TYR A 1 308 ? 17.849 24.850 -15.799 1.00 79.81 308 TYR A CA 1
ATOM 2425 C C . TYR A 1 308 ? 16.722 24.963 -14.761 1.00 79.81 308 TYR A C 1
ATOM 2427 O O . TYR A 1 308 ? 15.997 25.957 -14.755 1.00 79.81 308 TYR A O 1
ATOM 2435 N N . ARG A 1 309 ? 16.545 23.954 -13.904 1.00 83.69 309 ARG A N 1
ATOM 2436 C CA . ARG A 1 309 ? 15.461 23.890 -12.917 1.00 83.69 309 ARG A CA 1
ATOM 2437 C C . ARG A 1 309 ? 15.524 25.048 -11.915 1.00 83.69 309 ARG A C 1
ATOM 2439 O O . ARG A 1 309 ? 16.589 25.336 -11.368 1.00 83.69 309 ARG A O 1
ATOM 2446 N N . THR A 1 310 ? 14.389 25.703 -11.672 1.00 79.75 310 THR A N 1
ATOM 2447 C CA . THR A 1 310 ? 14.299 26.880 -10.789 1.00 79.75 310 THR A CA 1
ATOM 2448 C C . THR A 1 310 ? 13.719 26.573 -9.417 1.00 79.75 310 THR A C 1
ATOM 2450 O O . THR A 1 310 ? 14.048 27.253 -8.449 1.00 79.75 310 THR A O 1
ATOM 2453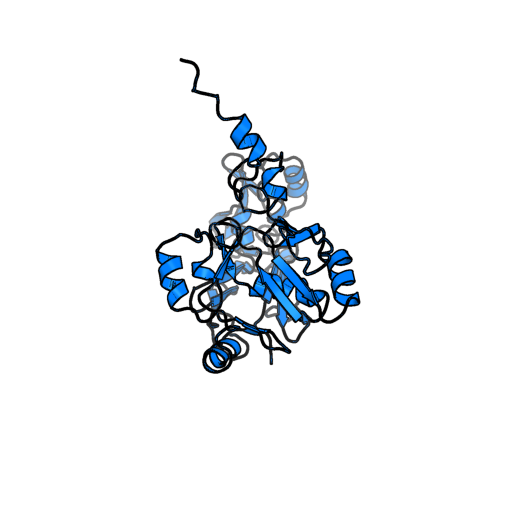 N N . ASP A 1 311 ? 12.889 25.542 -9.321 1.00 77.00 311 ASP A N 1
ATOM 2454 C CA . ASP A 1 311 ? 12.383 24.995 -8.070 1.00 77.00 311 ASP A CA 1
ATOM 2455 C C . ASP A 1 311 ? 13.485 24.270 -7.278 1.00 77.00 311 ASP A C 1
ATOM 2457 O O . ASP A 1 311 ? 14.500 23.831 -7.825 1.00 77.00 311 ASP A O 1
ATOM 2461 N N . TYR A 1 312 ? 13.294 24.158 -5.964 1.00 73.94 312 TYR A N 1
ATOM 2462 C CA . TYR A 1 312 ? 14.164 23.377 -5.088 1.00 73.94 312 TYR A CA 1
ATOM 2463 C C . TYR A 1 312 ? 13.654 21.935 -5.000 1.00 73.94 312 TYR A C 1
ATOM 2465 O O . TYR A 1 312 ? 12.493 21.711 -4.668 1.00 73.94 312 TYR A O 1
ATOM 2473 N N . ASP A 1 313 ? 14.529 20.957 -5.245 1.00 67.12 313 ASP A N 1
ATOM 2474 C CA . ASP A 1 313 ? 14.237 19.530 -5.040 1.00 67.12 313 ASP A CA 1
ATOM 2475 C C . ASP A 1 313 ? 15.437 18.896 -4.340 1.00 67.12 313 ASP A C 1
ATOM 2477 O O . ASP A 1 313 ? 16.518 18.742 -4.917 1.00 67.12 313 ASP A O 1
ATOM 2481 N N . SER A 1 314 ? 15.252 18.546 -3.069 1.00 64.06 314 SER A N 1
ATOM 2482 C CA . SER A 1 314 ? 16.290 17.934 -2.240 1.00 64.06 314 SER A CA 1
ATOM 2483 C C . SER A 1 314 ? 16.729 16.565 -2.762 1.00 64.06 314 SER A C 1
ATOM 2485 O O . SER A 1 314 ? 17.901 16.216 -2.627 1.00 64.06 314 SER A O 1
ATOM 2487 N N . GLY A 1 315 ? 15.837 15.808 -3.406 1.00 58.94 315 GLY A N 1
ATOM 2488 C CA . GLY A 1 315 ? 16.174 14.527 -4.021 1.00 58.94 315 GLY A CA 1
ATOM 2489 C C . GLY A 1 315 ? 17.028 14.677 -5.281 1.00 58.94 315 GLY A C 1
ATOM 2490 O O . GLY A 1 315 ? 17.809 13.783 -5.585 1.00 58.94 315 GLY A O 1
ATOM 2491 N N . ARG A 1 316 ? 16.986 15.839 -5.946 1.00 64.25 316 ARG A N 1
ATOM 2492 C CA . ARG A 1 316 ? 17.863 16.190 -7.082 1.00 64.25 316 ARG A CA 1
ATOM 2493 C C . ARG A 1 316 ? 19.059 17.064 -6.695 1.00 64.25 316 ARG A C 1
ATOM 2495 O O . ARG A 1 316 ? 19.670 17.698 -7.553 1.00 64.25 316 ARG A O 1
ATOM 2502 N N . GLY A 1 317 ? 19.404 17.102 -5.408 1.00 68.19 317 GLY A N 1
ATOM 2503 C CA . GLY A 1 317 ? 20.570 17.834 -4.915 1.00 68.19 317 GLY A CA 1
ATOM 2504 C C . GLY A 1 317 ? 20.385 19.352 -4.818 1.00 68.19 317 GLY A C 1
ATOM 2505 O O . GLY A 1 317 ? 21.382 20.069 -4.836 1.00 68.19 317 GLY A O 1
ATOM 2506 N N . GLY A 1 318 ? 19.148 19.856 -4.710 1.00 75.56 318 GLY A N 1
ATOM 2507 C CA . GLY A 1 318 ? 18.850 21.262 -4.406 1.00 75.56 318 GLY A CA 1
ATOM 2508 C C . GLY A 1 318 ? 18.212 22.036 -5.563 1.00 75.56 318 GLY A C 1
ATOM 2509 O O . GLY A 1 318 ? 17.258 21.555 -6.163 1.00 75.56 318 GLY A O 1
ATOM 2510 N N . TYR A 1 319 ? 18.684 23.251 -5.858 1.00 79.12 319 TYR A N 1
ATOM 2511 C CA . TYR A 1 319 ? 18.263 24.039 -7.035 1.00 79.12 319 TYR A CA 1
ATOM 2512 C C . TYR A 1 319 ? 18.921 23.525 -8.326 1.00 79.12 319 TYR A C 1
ATOM 2514 O O . TYR A 1 319 ? 19.855 22.732 -8.257 1.00 79.12 319 TYR A O 1
ATOM 2522 N N . GLY A 1 320 ? 18.493 23.961 -9.513 1.00 80.31 320 GLY A N 1
ATOM 2523 C CA . GLY A 1 320 ? 19.188 23.594 -10.752 1.00 80.31 320 GLY A CA 1
ATOM 2524 C C . GLY A 1 320 ? 20.642 24.078 -10.782 1.00 80.31 320 GLY A C 1
ATOM 2525 O O . GLY A 1 320 ? 20.982 25.101 -10.180 1.00 80.31 320 GLY A O 1
ATOM 2526 N N . LYS A 1 321 ? 21.526 23.354 -11.481 1.00 78.50 321 LYS A N 1
ATOM 2527 C CA . LYS A 1 321 ? 22.980 23.617 -11.420 1.00 78.50 321 LYS A CA 1
ATOM 2528 C C . LYS A 1 321 ? 23.377 25.039 -11.820 1.00 78.50 321 LYS A C 1
ATOM 2530 O O . LYS A 1 321 ? 24.315 25.576 -11.240 1.00 78.50 321 LYS A O 1
ATOM 2535 N N . ILE A 1 322 ? 22.663 25.670 -12.755 1.00 77.62 322 ILE A N 1
ATOM 2536 C CA . ILE A 1 322 ? 22.929 27.066 -13.138 1.00 77.62 322 ILE A CA 1
ATOM 2537 C C . ILE A 1 322 ? 22.635 28.025 -11.976 1.00 77.62 322 ILE A C 1
ATOM 2539 O O . ILE A 1 322 ? 23.390 28.969 -11.755 1.00 77.62 322 ILE A O 1
ATOM 2543 N N . LEU A 1 323 ? 21.560 27.794 -11.216 1.00 77.69 323 LEU A N 1
ATOM 2544 C CA . LEU A 1 323 ? 21.253 28.596 -10.030 1.00 77.69 323 LEU A CA 1
ATOM 2545 C C . LEU A 1 323 ? 22.241 28.326 -8.899 1.00 77.69 323 LEU A C 1
ATOM 2547 O O . LEU A 1 323 ? 22.675 29.272 -8.250 1.00 77.69 323 LEU A O 1
ATOM 2551 N N . GLN A 1 324 ? 22.646 27.068 -8.706 1.00 76.25 324 GLN A N 1
ATOM 2552 C CA . GLN A 1 324 ? 23.679 26.727 -7.726 1.00 76.25 324 GLN A CA 1
ATOM 2553 C C . GLN A 1 324 ? 25.000 27.440 -8.037 1.00 76.25 324 GLN A C 1
ATOM 2555 O O . GLN A 1 324 ? 25.583 28.038 -7.143 1.00 76.25 324 GLN A O 1
ATOM 2560 N N . GLN A 1 325 ? 25.434 27.456 -9.302 1.00 74.06 325 GLN A N 1
ATOM 2561 C CA . GLN A 1 325 ? 26.651 28.157 -9.734 1.00 74.06 325 GLN A CA 1
ATOM 2562 C C . GLN A 1 325 ? 26.561 29.678 -9.559 1.00 74.06 325 GLN A C 1
ATOM 2564 O O . GLN A 1 325 ? 27.554 30.305 -9.216 1.00 74.06 325 GLN A O 1
ATOM 2569 N N . LYS A 1 326 ? 25.378 30.275 -9.757 1.00 71.56 326 LYS A N 1
ATOM 2570 C CA . LYS A 1 326 ? 25.144 31.709 -9.511 1.00 71.56 326 LYS A CA 1
ATOM 2571 C C . LYS A 1 326 ? 25.093 32.076 -8.025 1.00 71.56 326 LYS A C 1
ATOM 2573 O O . LYS A 1 326 ? 25.290 33.239 -7.693 1.00 71.56 326 LYS A O 1
ATOM 2578 N N . ALA A 1 327 ? 24.791 31.115 -7.153 1.00 61.66 327 ALA A N 1
ATOM 2579 C CA . ALA A 1 327 ? 24.686 31.317 -5.711 1.00 61.66 327 ALA A CA 1
ATOM 2580 C C . ALA A 1 327 ? 26.030 31.186 -4.973 1.00 61.66 327 ALA A C 1
ATOM 2582 O O . ALA A 1 327 ? 26.098 31.531 -3.796 1.00 61.66 327 ALA A O 1
ATOM 2583 N N . VAL A 1 328 ? 27.090 30.706 -5.636 1.00 55.84 328 VAL A N 1
ATOM 2584 C CA . VAL A 1 328 ? 28.451 30.716 -5.081 1.00 55.84 328 VAL A CA 1
ATOM 2585 C C . VAL A 1 328 ? 29.027 32.127 -5.266 1.00 55.84 328 VAL A C 1
ATOM 2587 O O . VAL A 1 328 ? 29.184 32.555 -6.411 1.00 55.84 328 VAL A O 1
ATOM 2590 N N . PRO A 1 329 ? 29.326 32.882 -4.191 1.00 51.06 329 PRO A N 1
ATOM 2591 C CA . PRO A 1 329 ? 29.994 34.170 -4.319 1.00 51.06 329 PRO A CA 1
ATOM 2592 C C . PRO A 1 329 ? 31.368 33.956 -4.953 1.00 51.06 329 PRO A C 1
ATOM 2594 O O . PRO A 1 329 ? 32.105 33.058 -4.555 1.00 51.06 329 PRO A O 1
ATOM 2597 N N . ASN A 1 330 ? 31.706 34.783 -5.936 1.00 47.25 330 ASN A N 1
ATOM 2598 C CA . ASN A 1 330 ? 33.020 34.788 -6.561 1.00 47.25 330 ASN A CA 1
ATOM 2599 C C . ASN A 1 330 ? 34.057 35.205 -5.500 1.00 47.25 330 ASN A C 1
ATOM 2601 O O . ASN A 1 330 ? 34.143 36.384 -5.165 1.00 47.25 330 ASN A O 1
ATOM 2605 N N . THR A 1 331 ? 34.794 34.254 -4.923 1.00 51.19 331 THR A N 1
ATOM 2606 C CA . THR A 1 331 ? 35.837 34.526 -3.915 1.00 51.19 331 THR A CA 1
ATOM 2607 C C . THR A 1 331 ? 37.172 34.964 -4.521 1.00 51.19 331 THR A C 1
ATOM 2609 O O . THR A 1 331 ? 38.134 35.134 -3.784 1.00 51.19 331 THR A O 1
ATOM 2612 N N . ASP A 1 332 ? 37.235 35.216 -5.829 1.00 49.78 332 ASP A N 1
ATOM 2613 C CA . ASP A 1 332 ? 38.470 35.601 -6.529 1.00 49.78 332 ASP A CA 1
ATOM 2614 C C . ASP A 1 332 ? 38.643 37.126 -6.672 1.00 49.78 332 ASP A C 1
ATOM 2616 O O . ASP A 1 332 ? 39.107 37.613 -7.697 1.00 49.78 332 ASP A O 1
ATOM 2620 N N . ASN A 1 333 ? 38.255 37.8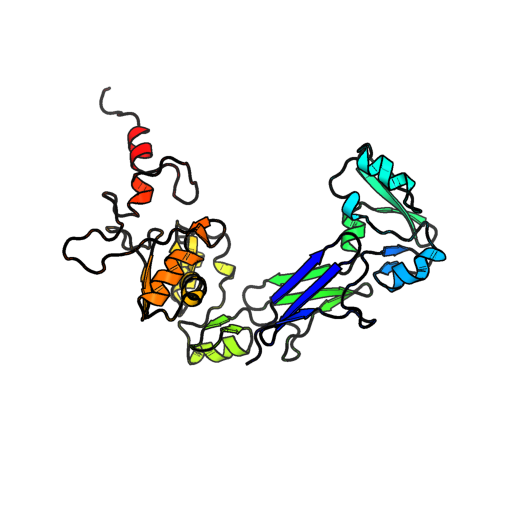99 -5.655 1.00 46.38 333 ASN A N 1
ATOM 2621 C CA . ASN A 1 333 ? 38.627 39.314 -5.515 1.00 46.38 333 ASN A CA 1
ATOM 2622 C C . ASN A 1 333 ? 38.742 39.682 -4.024 1.00 46.38 333 ASN A C 1
ATOM 2624 O O . ASN A 1 333 ? 37.919 40.436 -3.498 1.00 46.38 333 ASN A O 1
ATOM 2628 N N . LEU A 1 334 ? 39.754 39.130 -3.348 1.00 38.47 334 LEU A N 1
ATOM 2629 C CA . LEU A 1 334 ? 40.345 39.678 -2.123 1.00 38.47 334 LEU A CA 1
ATOM 2630 C C . LEU A 1 334 ? 41.865 39.551 -2.187 1.00 38.47 334 LEU A C 1
ATOM 2632 O O . LEU A 1 334 ? 42.338 38.437 -2.506 1.00 38.47 334 LEU A O 1
#

Secondary structure (DSSP, 8-state):
-PPPPEEEEEE-SSEEEEEEEETTEEEEPP-TTS-SSEE--EEE-SS-EEETHHHHHTTTTSGGGEE--GGGTTT--TT-HHHHHHTTT-SSEEEEETTEEEEEEEETTEEEEE-HHHHHHHS-EEEEEE-SSEEEEEEEETTEEEEPP-TTS-SSEESEEEE-SS-EEETHHHHTTTTTS-TTEEE-GGGGTT--TT-HHHHHHTTT-SS-EEEETTEEEETHHHHHHHGGGS-EEEEEEEE-TTT-SEEEEEEEEESSHHHHHHHHHHTTT-EETTEE----------TT--TTB-TTSSBHHHHH--S-BGGGTBS-HHHHHHHS------

Foldseek 3Di:
DKAWWDWDWDLDQFWIWIWTDIPNDIDTDADPVRHSIFTLKWFADLPDIDETPRLVVCCVVGQQRIDGSLVVQPPDFCPPPVNVVVCVVGSYDWDHDPRGTWTWHQHNNDIDTHRSVRSSCQYWDWDWAPDQFKIWIWICDPNDTDIDAIPVRHSIFTQKWADDPVDIHGGPRLVVCCVPRQQRIDGSCVVQPPDFCPPPVNVVVCVVGSYDWAHALRGTDGPVLVVVLLCVLHAWPDKAAQAFQPPRGGAHDIDTHHPDPSSLVSCQVPVQQDDDPNDGDHRDDDPPDDPPDLRQADPRRHGNCLQVAADFDVSNPTGRVVVVVVPDPPPPPD

Organism: Lutzomyia longipalpis (NCBI:txid7200)

InterPro domains:
  IPR000504 RNA recognition motif domain [PS50102] (212-288)
  IPR000504 RNA recognition motif domain [SM00360] (213-284)
  IPR012677 Nucleotide-binding alpha-beta plait domain superfamily [G3DSA:3.30.70.330] (221-326)
  IPR013126 Heat shock protein 70 family [PF00012] (6-122)
  IPR013126 Heat shock protein 70 family [PF00012] (125-227)
  IPR013126 Heat shock protein 70 family [PTHR19375] (6-122)
  IPR018181 Heat shock protein 70, conserved site [PS00297] (9-16)
  IPR018181 Heat shock protein 70, conserved site [PS00297] (128-135)
  IPR034148 NCBP2, RNA recognition motif [cd12240] (223-289)
  IPR035979 RNA-binding domain superfamily [SSF54928] (224-320)
  IPR043129 ATPase, nucleotide binding domain [SSF53067] (5-122)
  IPR043129 ATPase, nucleotide binding domain [SSF53067] (123-230)

Radius of gyration: 26.91 Å; chains: 1; bounding box: 71×63×70 Å

pLDDT: mean 77.38, std 13.73, range [34.62, 97.5]